Protein 4XA7 (pdb70)

Secondary structure (DSSP, 8-state):
--SHHHHHHHHHHHHHHHT---SS--HHHHHHHHEEEEEEETTT--EES--TTS--TTT--HHHHHT-GGGEEEPPTTT-TT--SEEESEEEEEEEESSSSEEEEEEEEEEE-SSSEEEEEEEEETTSSBEEEEEEEE--PPTTTGGGGG-HHHHHTTTT-BSB-TTS-B--EEETT---SS-SSEEE--TT-HHHHHHHHHHHHHHTSTTTTHHHHHHHHTTS--

Radius of gyration: 16.68 Å; Cα contacts (8 Å, |Δi|>4): 495; chains: 1; bounding box: 41×43×44 Å

Structure (mmCIF, N/CA/C/O backbone):
data_4XA7
#
_entry.id   4XA7
#
_cell.length_a   39.560
_cell.length_b   55.410
_cell.length_c   46.550
_cell.angle_alpha   90.00
_cell.angle_beta   91.67
_cell.angle_gamma   90.00
#
_symmetry.space_group_name_H-M   'P 1 21 1'
#
loop_
_entity.id
_entity.type
_entity.pdbx_description
1 polymer 'Na(+)-translocating NADH-quinone reductase subunit C'
2 non-polymer 'FLAVIN MONONUCLEOTIDE'
3 non-polymer 'CHLORIDE ION'
4 water water
#
loop_
_atom_site.group_PDB
_atom_site.id
_atom_site.type_symbol
_atom_site.label_atom_id
_atom_site.label_alt_id
_atom_site.label_comp_id
_atom_site.label_asym_id
_atom_site.label_entity_id
_atom_site.label_seq_id
_atom_site.pdbx_PDB_ins_code
_atom_site.Cartn_x
_atom_site.Cartn_y
_atom_site.Cartn_z
_atom_site.occupancy
_atom_site.B_iso_or_equiv
_atom_site.auth_seq_id
_atom_site.auth_comp_id
_atom_site.auth_asym_id
_atom_site.auth_atom_id
_atom_site.pdbx_PDB_model_num
ATOM 1 N N . GLN A 1 4 ? 49.721 31.365 15.059 1.00 111.60 36 GLN A N 1
ATOM 2 C CA . GLN A 1 4 ? 49.618 30.548 16.263 1.00 106.80 36 GLN A CA 1
ATOM 3 C C . GLN A 1 4 ? 48.165 30.136 16.525 1.00 104.57 36 GLN A C 1
ATOM 4 O O . GLN A 1 4 ? 47.257 30.967 16.487 1.00 105.13 36 GLN A O 1
ATOM 10 N N . GLN A 1 5 ? 47.951 28.849 16.790 1.00 101.02 37 GLN A N 1
ATOM 11 C CA . GLN A 1 5 ? 46.612 28.335 17.061 1.00 95.00 37 GLN A CA 1
ATOM 12 C C . GLN A 1 5 ? 46.545 27.431 18.299 1.00 91.69 37 GLN A C 1
ATOM 13 O O . GLN A 1 5 ? 46.827 26.242 18.161 1.00 92.69 37 GLN A O 1
ATOM 19 N N . LYS A 1 6 ? 46.184 27.915 19.500 1.00 87.73 38 LYS A N 1
ATOM 20 C CA . LYS A 1 6 ? 46.033 29.318 19.966 1.00 85.10 38 LYS A CA 1
ATOM 21 C C . LYS A 1 6 ? 44.868 30.164 19.424 1.00 74.55 38 LYS A C 1
ATOM 22 O O . LYS A 1 6 ? 44.140 30.763 20.209 1.00 75.78 38 LYS A O 1
ATOM 28 N N . ALA A 1 7 ? 44.726 30.264 18.110 1.00 118.76 39 ALA A N 1
ATOM 29 C CA . ALA A 1 7 ? 43.603 30.959 17.503 1.00 101.97 39 ALA A CA 1
ATOM 30 C C . ALA A 1 7 ? 42.370 30.063 17.499 1.00 89.51 39 ALA A C 1
ATOM 31 O O . ALA A 1 7 ? 41.294 30.481 17.916 1.00 85.41 39 ALA A O 1
ATOM 33 N N . ASN A 1 8 ? 42.537 28.828 17.032 1.00 85.41 40 ASN A N 1
ATOM 34 C CA . ASN A 1 8 ? 41.454 27.848 17.034 1.00 80.42 40 ASN A CA 1
ATOM 35 C C . ASN A 1 8 ? 40.924 27.575 18.439 1.00 75.58 40 ASN A C 1
ATOM 36 O O . ASN A 1 8 ? 39.769 27.188 18.608 1.00 75.08 40 ASN A O 1
ATOM 41 N N . ALA A 1 9 ? 41.778 27.771 19.439 1.00 73.20 41 ALA A N 1
ATOM 42 C CA . ALA A 1 9 ? 41.383 27.611 20.834 1.00 69.85 41 ALA A CA 1
ATOM 43 C C . ALA A 1 9 ? 40.497 28.769 21.282 1.00 65.07 41 ALA A C 1
ATOM 44 O O . ALA A 1 9 ? 39.468 28.568 21.928 1.00 62.45 41 ALA A O 1
ATOM 46 N N . VAL A 1 10 ? 40.913 29.984 20.941 1.00 63.67 42 VAL A N 1
ATOM 47 C CA . VAL A 1 10 ? 40.123 31.177 21.216 1.00 59.01 42 VAL A CA 1
ATOM 48 C C . VAL A 1 10 ? 38.776 31.091 20.502 1.00 56.60 42 VAL A C 1
ATOM 49 O O . VAL A 1 10 ? 37.736 31.431 21.067 1.00 55.14 42 VAL A O 1
ATOM 53 N N . LEU A 1 11 ? 38.803 30.601 19.267 1.00 57.75 43 LEU A N 1
ATOM 54 C CA . LEU A 1 11 ? 37.601 30.512 18.447 1.00 56.11 43 LEU A CA 1
ATOM 55 C C . LEU A 1 11 ? 36.579 29.496 18.957 1.00 53.89 43 LEU A C 1
ATOM 56 O O . LEU A 1 11 ? 35.379 29.754 18.907 1.00 54.71 43 LEU A O 1
ATOM 61 N N . ASP A 1 12 ? 37.038 28.345 19.440 1.00 54.35 44 ASP A N 1
ATOM 62 C CA . ASP A 1 12 ? 36.104 27.360 19.982 1.00 55.92 44 ASP A CA 1
ATOM 63 C C . ASP A 1 12 ? 35.503 27.868 21.287 1.00 50.83 44 ASP A C 1
ATOM 64 O O . ASP A 1 12 ? 34.336 27.609 21.582 1.00 50.03 44 ASP A O 1
ATOM 69 N N . LYS A 1 13 ? 36.306 28.590 22.064 1.00 49.22 45 LYS A N 1
ATOM 70 C CA . LYS A 1 13 ? 35.811 29.227 23.278 1.00 48.28 45 LYS A CA 1
ATOM 71 C C . LYS A 1 13 ? 34.694 30.205 22.937 1.00 44.85 45 LYS A C 1
ATOM 72 O O . LYS A 1 13 ? 33.645 30.211 23.582 1.00 43.91 45 LYS A O 1
ATOM 78 N N . GLN A 1 14 ? 34.919 31.023 21.913 1.00 45.31 46 GLN A N 1
ATOM 79 C CA . GLN A 1 14 ? 33.900 31.957 21.459 1.00 41.68 46 GLN A CA 1
ATOM 80 C C . GLN A 1 14 ? 32.668 31.199 20.978 1.00 41.68 46 GLN A C 1
ATOM 81 O O . GLN A 1 14 ? 31.539 31.600 21.257 1.00 41.44 46 GLN A O 1
ATOM 87 N N . SER A 1 15 ? 32.894 30.095 20.271 1.00 43.98 47 SER A N 1
ATOM 88 C CA . SER A 1 15 ? 31.810 29.246 19.785 1.00 48.34 47 SER A CA 1
ATOM 89 C C . SER A 1 15 ? 30.938 28.740 20.925 1.00 45.86 47 SER A C 1
ATOM 90 O O . SER A 1 15 ? 29.711 28.731 20.823 1.00 48.11 47 SER A O 1
ATOM 93 N N . LYS A 1 16 ? 31.582 28.307 22.004 1.00 42.85 48 LYS A N 1
ATOM 94 C CA . LYS A 1 16 ? 30.872 27.760 23.151 1.00 45.20 48 LYS A CA 1
ATOM 95 C C . LYS A 1 16 ? 30.078 28.854 23.855 1.00 44.42 48 LYS A C 1
ATOM 96 O O . LYS A 1 16 ? 28.962 28.622 24.318 1.00 46.15 48 LYS A O 1
ATOM 102 N N . ILE A 1 17 ? 30.652 30.050 23.915 1.00 45.36 49 ILE A N 1
ATOM 103 C CA . ILE A 1 17 ? 29.960 31.189 24.493 1.00 43.05 49 ILE A CA 1
ATOM 104 C C . ILE A 1 17 ? 28.721 31.525 23.667 1.00 42.94 49 ILE A C 1
ATOM 105 O O . ILE A 1 17 ? 27.624 31.659 24.213 1.00 43.55 49 ILE A O 1
ATOM 110 N N . ILE A 1 18 ? 28.888 31.628 22.351 1.00 45.28 50 ILE A N 1
ATOM 111 C CA . ILE A 1 18 ? 27.753 31.851 21.461 1.00 47.19 50 ILE A CA 1
ATOM 112 C C . ILE A 1 18 ? 26.724 30.732 21.602 1.00 46.82 50 ILE A C 1
ATOM 113 O O . ILE A 1 18 ? 25.524 30.980 21.632 1.00 48.92 50 ILE A O 1
ATOM 118 N N . GLU A 1 19 ? 27.208 29.502 21.711 1.00 46.34 51 GLU A N 1
ATOM 119 C CA . GLU A 1 19 ? 26.338 28.339 21.836 1.00 53.40 51 GLU A CA 1
ATOM 120 C C . GLU A 1 19 ? 25.433 28.417 23.066 1.00 50.78 51 GLU A C 1
ATOM 121 O O . GLU A 1 19 ? 24.219 28.225 22.973 1.00 53.06 51 GLU A O 1
ATOM 127 N N . VAL A 1 20 ? 26.026 28.706 24.218 1.00 49.51 52 VAL A N 1
ATOM 128 C CA . VAL A 1 20 ? 25.278 28.713 25.467 1.00 49.63 52 VAL A CA 1
ATOM 129 C C . VAL A 1 20 ? 24.432 29.984 25.598 1.00 50.28 52 VAL A C 1
ATOM 130 O O . VAL A 1 20 ? 23.484 30.032 26.384 1.00 51.64 52 VAL A O 1
ATOM 134 N N . ALA A 1 21 ? 24.766 31.000 24.807 1.00 50.48 53 ALA A N 1
ATOM 135 C CA . ALA A 1 21 ? 24.044 32.271 24.819 1.00 51.34 53 ALA A CA 1
ATOM 136 C C . ALA A 1 21 ? 22.654 32.160 24.189 1.00 58.15 53 ALA A C 1
ATOM 137 O O . ALA A 1 21 ? 21.800 33.023 24.401 1.00 60.60 53 ALA A O 1
ATOM 139 N N . GLY A 1 22 ? 22.435 31.107 23.407 1.00 58.41 54 GLY A N 1
ATOM 140 C CA . GLY A 1 22 ? 21.146 30.890 22.773 1.00 65.76 54 GLY A CA 1
ATOM 141 C C . GLY A 1 22 ? 20.880 31.860 21.638 1.00 70.34 54 GLY A C 1
ATOM 142 O O . GLY A 1 22 ? 19.746 32.292 21.422 1.00 76.10 54 GLY A O 1
ATOM 143 N N . ILE A 1 23 ? 21.935 32.205 20.910 1.00 67.09 55 ILE A N 1
ATOM 144 C CA . ILE A 1 23 ? 21.828 33.122 19.784 1.00 66.72 55 ILE A CA 1
ATOM 145 C C . ILE A 1 23 ? 21.608 32.351 18.490 1.00 70.81 55 ILE A C 1
ATOM 146 O O . ILE A 1 23 ? 22.313 31.380 18.219 1.00 69.64 55 ILE A O 1
ATOM 151 N N . ASP A 1 24 ? 20.627 32.771 17.695 1.00 75.30 56 ASP A N 1
ATOM 152 C CA . ASP A 1 24 ? 20.419 32.147 16.395 1.00 79.23 56 ASP A CA 1
ATOM 153 C C . ASP A 1 24 ? 21.470 32.661 15.414 1.00 80.73 56 ASP A C 1
ATOM 154 O O . ASP A 1 24 ? 21.527 33.850 15.099 1.00 78.04 56 ASP A O 1
ATOM 156 N N . ALA A 1 25 ? 22.326 31.751 14.961 1.00 86.37 57 ALA A N 1
ATOM 157 C CA . ALA A 1 25 ? 23.366 32.086 14.000 1.00 86.60 57 ALA A CA 1
ATOM 158 C C . ALA A 1 25 ? 22.801 32.067 12.588 1.00 94.18 57 ALA A C 1
ATOM 159 O O . ALA A 1 25 ? 22.710 31.010 11.963 1.00 97.03 57 ALA A O 1
ATOM 161 N N . GLU A 1 26 ? 22.427 33.238 12.083 1.00 98.72 58 GLU A N 1
ATOM 162 C CA . GLU A 1 26 ? 21.843 33.347 10.748 1.00 106.22 58 GLU A CA 1
ATOM 163 C C . GLU A 1 26 ? 22.883 33.107 9.653 1.00 110.63 58 GLU A C 1
ATOM 164 O O . GLU A 1 26 ? 22.960 33.863 8.684 1.00 112.75 58 GLU A O 1
ATOM 170 N N . GLY A 1 27 ? 23.677 32.052 9.814 1.00 114.30 59 GLY A N 1
ATOM 171 C CA . GLY A 1 27 ? 24.722 31.719 8.865 1.00 117.37 59 GLY A CA 1
ATOM 172 C C . GLY A 1 27 ? 26.031 32.438 9.137 1.00 114.04 59 GLY A C 1
ATOM 173 O O . GLY A 1 27 ? 27.046 32.155 8.500 1.00 117.42 59 GLY A O 1
ATOM 174 N N . LYS A 1 28 ? 26.013 33.366 10.089 1.00 103.78 60 LYS A N 1
ATOM 175 C CA . LYS A 1 28 ? 27.189 34.177 10.385 1.00 92.80 60 LYS A CA 1
ATOM 176 C C . LYS A 1 28 ? 28.294 33.352 11.033 1.00 80.63 60 LYS A C 1
ATOM 177 O O . LYS A 1 28 ? 28.037 32.295 11.605 1.00 75.87 60 LYS A O 1
ATOM 183 N N . LYS A 1 29 ? 29.525 33.841 10.934 1.00 73.13 61 LYS A N 1
ATOM 184 C CA . LYS A 1 29 ? 30.668 33.151 11.515 1.00 65.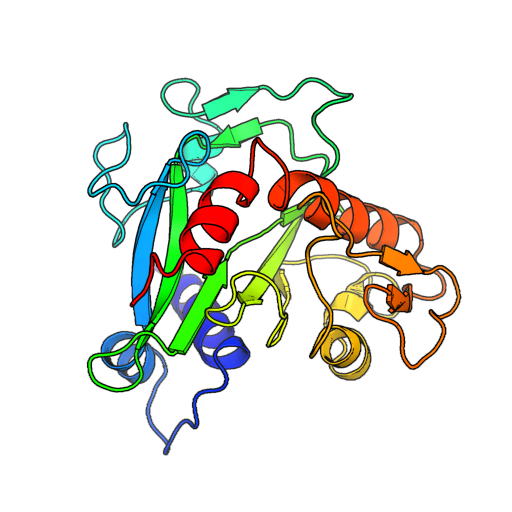02 61 LYS A CA 1
ATOM 185 C C . LYS A 1 29 ? 30.837 33.564 12.972 1.00 59.28 61 LYS A C 1
ATOM 186 O O . LYS A 1 29 ? 30.388 34.637 13.375 1.00 54.11 61 LYS A O 1
ATOM 188 N N . VAL A 1 30 ? 31.487 32.708 13.754 1.00 55.18 62 VAL A N 1
ATOM 189 C CA . VAL A 1 30 ? 31.658 32.939 15.190 1.00 51.06 62 VAL A CA 1
ATOM 190 C C . VAL A 1 30 ? 32.296 34.295 15.553 1.00 53.85 62 VAL A C 1
ATOM 191 O O . VAL A 1 30 ? 31.769 34.993 16.420 1.00 52.76 62 VAL A O 1
ATOM 195 N N . PRO A 1 31 ? 33.412 34.688 14.895 1.00 58.14 63 PRO A N 1
ATOM 196 C CA . PRO A 1 31 ? 34.009 35.969 15.304 1.00 58.38 63 PRO A CA 1
ATOM 197 C C . PRO A 1 31 ? 33.087 37.151 15.041 1.00 58.54 63 PRO A C 1
ATOM 198 O O . PRO A 1 31 ? 33.183 38.182 15.701 1.00 58.76 63 PRO A O 1
ATOM 202 N N . GLU A 1 32 ? 32.198 36.982 14.072 1.00 61.09 64 GLU A N 1
ATOM 203 C CA . GLU A 1 32 ? 31.236 38.007 13.705 1.00 58.95 64 GLU A CA 1
ATOM 204 C C . GLU A 1 32 ? 30.085 38.075 14.712 1.00 55.34 64 GLU A C 1
ATOM 205 O O . GLU A 1 32 ? 29.647 39.157 15.100 1.00 54.43 64 GLU A O 1
ATOM 211 N N . LEU A 1 33 ? 29.599 36.912 15.135 1.00 52.96 65 LEU A N 1
ATOM 212 C CA . LEU A 1 33 ? 28.527 36.848 16.121 1.00 50.62 65 LEU A CA 1
ATOM 213 C C . LEU A 1 33 ? 28.998 37.338 17.483 1.00 46.29 65 LEU A C 1
ATOM 214 O O . LEU A 1 33 ? 28.231 37.936 18.236 1.00 47.82 65 LEU A O 1
ATOM 219 N N . PHE A 1 34 ? 30.264 37.083 17.791 1.00 44.82 66 PHE A N 1
ATOM 220 C CA . PHE A 1 34 ? 30.808 37.433 19.095 1.00 44.17 66 PHE A CA 1
ATOM 221 C C . PHE A 1 34 ? 30.894 38.947 19.256 1.00 47.92 66 PHE A C 1
ATOM 222 O O . PHE A 1 34 ? 30.616 39.487 20.326 1.00 47.12 66 PHE A O 1
ATOM 230 N N . ALA A 1 35 ? 31.272 39.623 18.178 1.00 53.20 67 ALA A N 1
ATOM 231 C CA . ALA A 1 35 ? 31.365 41.075 18.176 1.00 55.94 67 ALA A CA 1
ATOM 232 C C . ALA A 1 35 ? 29.986 41.721 18.272 1.00 54.86 67 ALA A C 1
ATOM 233 O O . ALA A 1 35 ? 29.815 42.733 18.948 1.00 54.16 67 ALA A O 1
ATOM 235 N N . GLU A 1 36 ? 29.006 41.129 17.598 1.00 54.98 68 GLU A N 1
ATOM 236 C CA . GLU A 1 36 ? 27.659 41.690 17.557 1.00 56.86 68 GLU A CA 1
ATOM 237 C C . GLU A 1 36 ? 26.910 41.524 18.877 1.00 53.28 68 GLU A C 1
ATOM 238 O O . GLU A 1 36 ? 26.199 42.431 19.314 1.00 54.51 68 GLU A O 1
ATOM 244 N N . TYR A 1 37 ? 27.080 40.370 19.513 1.00 48.62 69 TYR A N 1
ATOM 245 C CA . TYR A 1 37 ? 26.210 39.986 20.622 1.00 49.63 69 TYR A CA 1
ATOM 246 C C . TYR A 1 37 ? 26.887 39.854 21.985 1.00 46.48 69 TYR A C 1
ATOM 247 O O . TYR A 1 37 ? 26.200 39.773 23.004 1.00 45.94 69 TYR A O 1
ATOM 256 N N . ILE A 1 38 ? 28.214 39.803 22.023 1.00 44.04 70 ILE A N 1
ATOM 257 C CA . ILE A 1 38 ? 28.885 39.571 23.303 1.00 42.89 70 ILE A CA 1
ATOM 258 C C . ILE A 1 38 ? 29.698 40.782 23.763 1.00 42.25 70 ILE A C 1
ATOM 259 O O . ILE A 1 38 ? 30.444 41.384 22.989 1.00 42.22 70 ILE A O 1
ATOM 264 N N . GLU A 1 39 ? 29.535 41.136 25.033 1.00 41.94 71 GLU A N 1
ATOM 265 C CA . GLU A 1 39 ? 30.330 42.183 25.654 1.00 42.57 71 GLU A CA 1
ATOM 266 C C . GLU A 1 39 ? 31.052 41.614 26.876 1.00 37.72 71 GLU A C 1
ATOM 267 O O . GLU A 1 39 ? 30.439 41.398 27.917 1.00 36.69 71 GLU A O 1
ATOM 273 N N . PRO A 1 40 ? 32.360 41.356 26.739 1.00 36.80 72 PRO A N 1
ATOM 274 C CA . PRO A 1 40 ? 33.190 40.835 27.826 1.00 34.42 72 PRO A CA 1
ATOM 275 C C . PRO A 1 40 ? 33.405 41.913 28.876 1.00 33.46 72 PRO A C 1
ATOM 276 O O . PRO A 1 40 ? 33.660 43.063 28.517 1.00 35.09 72 PRO A O 1
ATOM 280 N N . ARG A 1 41 ? 33.270 41.562 30.150 1.00 30.32 73 ARG A N 1
ATOM 281 C CA . ARG A 1 41 ? 33.521 42.514 31.227 1.00 31.12 73 ARG A CA 1
ATOM 282 C C . ARG A 1 41 ? 34.328 41.849 32.335 1.00 29.75 73 ARG A C 1
ATOM 283 O O . ARG A 1 41 ? 34.185 40.652 32.581 1.00 28.68 73 ARG A O 1
ATOM 291 N N . LEU A 1 42 ? 35.182 42.625 32.996 1.00 29.86 74 LEU A N 1
ATOM 292 C CA . LEU A 1 42 ? 35.910 42.125 34.155 1.00 29.14 74 LEU A CA 1
ATOM 293 C C . LEU A 1 42 ? 35.088 42.374 35.411 1.00 29.25 74 LEU A C 1
ATOM 294 O O . LEU A 1 42 ? 34.382 43.379 35.504 1.00 29.40 74 LEU A O 1
ATOM 299 N N . VAL A 1 43 ? 35.178 41.451 36.365 1.00 26.00 75 VAL A N 1
ATOM 300 C CA . VAL A 1 43 ? 34.418 41.540 37.605 1.00 27.77 75 VAL A CA 1
ATOM 301 C C . VAL A 1 43 ? 35.323 41.306 38.813 1.00 25.68 75 VAL A C 1
ATOM 302 O O . VAL A 1 43 ? 36.072 40.329 38.858 1.00 24.92 75 VAL A O 1
ATOM 306 N N . ASP A 1 44 ? 35.276 42.215 39.782 1.00 23.67 76 ASP A N 1
ATOM 307 C CA . ASP A 1 44 ? 35.958 41.983 41.056 1.00 24.31 76 ASP A CA 1
ATOM 308 C C . ASP A 1 44 ? 35.138 41.019 41.902 1.00 23.15 76 ASP A C 1
ATOM 309 O O . ASP A 1 44 ? 34.045 41.374 42.336 1.00 27.59 76 ASP A O 1
ATOM 314 N N . PHE A 1 45 ? 35.647 39.807 42.124 1.00 24.19 77 PHE A N 1
ATOM 315 C CA . PHE A 1 45 ? 34.872 38.786 42.821 1.00 24.49 77 PHE A CA 1
ATOM 316 C C . PHE A 1 45 ? 34.396 39.254 44.199 1.00 26.50 77 PHE A C 1
ATOM 317 O O . PHE A 1 45 ? 33.216 39.121 44.527 1.00 28.55 77 PHE A O 1
ATOM 325 N N . LYS A 1 46 ? 35.297 39.821 44.992 1.00 25.04 78 LYS A N 1
ATOM 326 C CA . LYS A 1 46 ? 34.961 40.146 46.381 1.00 26.72 78 LYS A CA 1
ATOM 327 C C . LYS A 1 46 ? 33.789 41.124 46.490 1.00 28.95 78 LYS A C 1
ATOM 328 O O . LYS A 1 46 ? 32.896 40.929 47.309 1.00 31.14 78 LYS A O 1
ATOM 334 N N . THR A 1 47 ? 33.784 42.163 45.654 1.00 27.48 79 THR A N 1
ATOM 335 C CA . THR A 1 47 ? 32.724 43.168 45.687 1.00 27.30 79 THR A CA 1
ATOM 336 C C . THR A 1 47 ? 31.581 42.862 44.720 1.00 28.62 79 THR A C 1
ATOM 337 O O . THR A 1 47 ? 30.444 43.291 44.939 1.00 29.70 79 THR A O 1
ATOM 341 N N . GLY A 1 48 ? 31.886 42.136 43.646 1.00 26.84 80 GLY A N 1
ATOM 342 C CA . GLY A 1 48 ? 30.896 41.847 42.623 1.00 27.84 80 GLY A CA 1
ATOM 343 C C . GLY A 1 48 ? 30.752 42.981 41.621 1.00 29.65 80 GLY A C 1
ATOM 344 O O . GLY A 1 48 ? 29.855 42.963 40.780 1.00 30.07 80 GLY A O 1
ATOM 345 N N . ASP A 1 49 ? 31.636 43.971 41.708 1.00 28.30 81 ASP A N 1
ATOM 346 C CA . ASP A 1 49 ? 31.569 45.126 40.811 1.00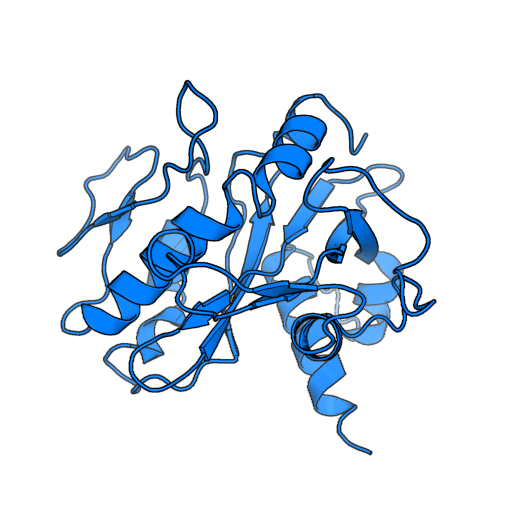 27.60 81 ASP A CA 1
ATOM 347 C C . ASP A 1 49 ? 32.319 44.923 39.495 1.00 26.66 81 ASP A C 1
ATOM 348 O O . ASP A 1 49 ? 33.336 44.225 39.442 1.00 27.13 81 ASP A O 1
ATOM 353 N N . PHE A 1 50 ? 31.807 45.545 38.436 1.00 29.07 82 PHE A N 1
ATOM 354 C CA . PHE A 1 50 ? 32.538 45.644 37.182 1.00 31.27 82 PHE A CA 1
ATOM 355 C C . PHE A 1 50 ? 33.786 46.508 37.366 1.00 32.81 82 PHE A C 1
ATOM 356 O O . PHE A 1 50 ? 33.723 47.583 37.969 1.00 34.43 82 PHE A O 1
ATOM 364 N N . VAL A 1 51 ? 34.915 46.034 36.850 1.00 31.65 83 VAL A N 1
ATOM 365 C CA . VAL A 1 51 ? 36.136 46.827 36.814 1.00 32.30 83 VAL A CA 1
ATOM 366 C C . VAL A 1 51 ? 36.660 46.928 35.384 1.00 33.82 83 VAL A C 1
ATOM 367 O O . VAL A 1 51 ? 36.406 46.048 34.556 1.00 32.85 83 VAL A O 1
ATOM 371 N N . GLU A 1 52 ? 37.387 48.006 35.102 1.00 36.63 84 GLU A N 1
ATOM 372 C CA . GLU A 1 52 ? 37.914 48.263 33.768 1.00 38.37 84 GLU A CA 1
ATOM 373 C C . GLU A 1 52 ? 39.211 47.514 33.512 1.00 39.82 84 GLU A C 1
ATOM 374 O O . GLU A 1 52 ? 39.491 47.115 32.382 1.00 42.26 84 GLU A O 1
ATOM 380 N N . LYS A 1 53 ? 40.003 47.333 34.563 1.00 37.74 85 LYS A N 1
ATOM 381 C CA . LYS A 1 53 ? 41.280 46.640 34.448 1.00 38.54 85 LYS A CA 1
ATOM 382 C C . LYS A 1 53 ? 41.541 45.705 35.618 1.00 38.02 85 LYS A C 1
ATOM 383 O O . LYS A 1 53 ? 41.086 45.947 36.737 1.00 37.93 85 LYS A O 1
ATOM 389 N N . ALA A 1 54 ? 42.278 44.632 35.347 1.00 36.12 86 ALA A N 1
ATOM 390 C CA . ALA A 1 54 ? 42.776 43.754 36.394 1.00 33.31 86 ALA A CA 1
ATOM 391 C C . ALA A 1 54 ? 44.061 44.326 36.990 1.00 36.03 86 ALA A C 1
ATOM 392 O O . ALA A 1 54 ? 44.608 45.306 36.470 1.00 38.58 86 ALA A O 1
ATOM 394 N N . GLU A 1 55 ? 44.543 43.715 38.070 1.00 35.33 87 GLU A N 1
ATOM 395 C CA . GLU A 1 55 ? 45.765 44.175 38.726 1.00 38.63 87 GLU A CA 1
ATOM 396 C C . GLU A 1 55 ? 46.963 44.150 37.774 1.00 42.30 87 GLU A C 1
ATOM 397 O O . GLU A 1 55 ? 47.829 45.029 37.837 1.00 43.73 87 GLU A O 1
ATOM 403 N N . ASP A 1 56 ? 47.010 43.158 36.886 1.00 40.18 88 ASP A N 1
ATOM 404 C CA . ASP A 1 56 ? 48.142 43.023 35.970 1.00 43.02 88 ASP A CA 1
ATOM 405 C C . ASP A 1 56 ? 48.067 44.022 34.817 1.00 46.38 88 ASP A C 1
ATOM 406 O O . ASP A 1 56 ? 48.940 44.045 33.949 1.00 48.18 88 ASP A O 1
ATOM 411 N N . GLY A 1 57 ? 47.016 44.837 34.810 1.00 46.00 89 GLY A N 1
ATOM 412 C CA . GLY A 1 57 ? 46.863 45.875 33.809 1.00 45.22 89 GLY A CA 1
ATOM 413 C C . GLY A 1 57 ? 46.010 45.461 32.626 1.00 46.09 89 GLY A C 1
ATOM 414 O O . GLY A 1 57 ? 45.748 46.271 31.738 1.00 47.46 89 GLY A O 1
ATOM 415 N N . SER A 1 58 ? 45.576 44.203 32.607 1.00 45.26 90 SER A N 1
ATOM 416 C CA . SER A 1 58 ? 44.783 43.688 31.493 1.00 45.08 90 SER A CA 1
ATOM 417 C C . SER A 1 58 ? 43.393 44.311 31.446 1.00 43.44 90 SER A C 1
ATOM 418 O O . SER A 1 58 ? 42.825 44.663 32.476 1.00 41.77 90 SER A O 1
ATOM 421 N N . THR A 1 59 ? 42.854 44.443 30.240 1.00 44.37 91 THR A N 1
ATOM 422 C CA . THR A 1 59 ? 41.449 44.777 30.061 1.00 41.06 91 THR A CA 1
ATOM 423 C C . THR A 1 59 ? 40.668 43.505 29.774 1.00 37.47 91 THR A C 1
ATOM 424 O O . THR A 1 59 ? 41.247 42.422 29.692 1.00 35.93 91 THR A O 1
ATOM 428 N N . ALA A 1 60 ? 39.358 43.643 29.607 1.00 36.49 92 ALA A N 1
ATOM 429 C CA . ALA A 1 60 ? 38.492 42.502 29.340 1.00 39.79 92 ALA A CA 1
ATOM 430 C C . ALA A 1 60 ? 38.910 41.757 28.071 1.00 40.95 92 ALA A C 1
ATOM 431 O O . ALA A 1 60 ? 38.717 40.546 27.962 1.00 38.63 92 ALA A O 1
ATOM 433 N N . ALA A 1 61 ? 39.505 42.485 27.132 1.00 43.50 93 ALA A N 1
ATOM 434 C CA . ALA A 1 61 ? 39.821 41.939 25.814 1.00 44.42 93 ALA A CA 1
ATOM 435 C C . ALA A 1 61 ? 41.074 41.064 25.791 1.00 45.96 93 ALA A C 1
ATOM 436 O O . ALA A 1 61 ? 41.237 40.248 24.882 1.00 48.18 93 ALA A O 1
ATOM 438 N N . ASN A 1 62 ? 41.961 41.234 26.769 1.00 42.91 94 ASN A N 1
ATOM 439 C CA . ASN A 1 62 ? 43.209 40.471 26.788 1.00 41.83 94 ASN A CA 1
ATOM 440 C C . ASN A 1 62 ? 43.532 39.825 28.137 1.00 39.48 94 ASN A C 1
ATOM 441 O O . ASN A 1 62 ? 44.638 39.328 28.337 1.00 41.50 94 ASN A O 1
ATOM 446 N N . TYR A 1 63 ? 42.573 39.836 29.057 1.00 37.16 95 TYR A N 1
ATOM 447 C CA . TYR A 1 63 ? 42.782 39.257 30.385 1.00 35.52 95 TYR A CA 1
ATOM 448 C C . TYR A 1 63 ? 42.879 37.741 30.316 1.00 38.53 95 TYR A C 1
ATOM 449 O O . TYR A 1 63 ? 42.065 37.085 29.665 1.00 40.15 95 TYR A O 1
ATOM 458 N N . ASP A 1 64 ? 43.890 37.195 30.984 1.00 36.86 96 ASP A N 1
ATOM 459 C CA . ASP A 1 64 ? 44.068 35.751 31.089 1.00 34.94 96 ASP A CA 1
ATOM 460 C C . ASP A 1 64 ? 43.814 35.347 32.532 1.00 31.04 96 ASP A C 1
ATOM 461 O O . ASP A 1 64 ? 44.707 35.459 33.373 1.00 32.18 96 ASP A O 1
ATOM 466 N N . GLN A 1 65 ? 42.603 34.878 32.815 1.00 29.09 97 GLN A N 1
ATOM 467 C CA . GLN A 1 65 ? 42.222 34.554 34.183 1.00 28.10 97 GLN A CA 1
ATOM 468 C C . GLN A 1 65 ? 42.996 33.348 34.722 1.00 27.98 97 GLN A C 1
ATOM 469 O O . GLN A 1 65 ? 43.322 33.303 35.907 1.00 29.45 97 GLN A O 1
ATOM 475 N N . ARG A 1 66 ? 43.310 32.382 33.860 1.00 27.99 98 ARG A N 1
ATOM 476 C CA . ARG A 1 66 ? 44.061 31.203 34.300 1.00 29.19 98 ARG A CA 1
ATOM 477 C C . ARG A 1 66 ? 45.469 31.580 34.740 1.00 29.88 98 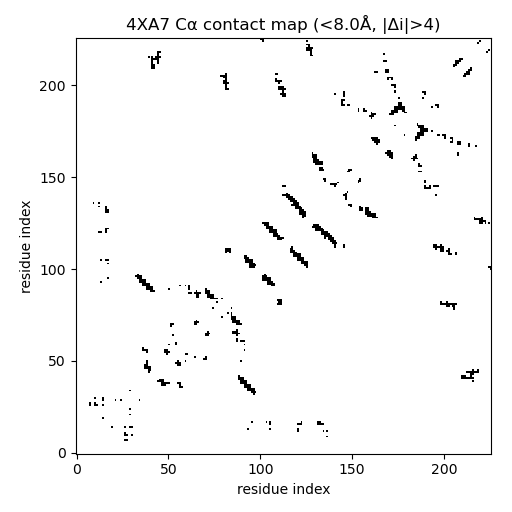ARG A C 1
ATOM 478 O O . ARG A 1 66 ? 45.957 31.098 35.764 1.00 32.06 98 ARG A O 1
ATOM 486 N N . LYS A 1 67 ? 46.118 32.437 33.959 1.00 30.23 99 LYS A N 1
ATOM 487 C CA . LYS A 1 67 ? 47.453 32.913 34.293 1.00 31.14 99 LYS A CA 1
ATOM 488 C C . LYS A 1 67 ? 47.405 33.760 35.563 1.00 31.08 99 LYS A C 1
ATOM 489 O O . LYS A 1 67 ? 48.271 33.644 36.429 1.00 34.00 99 LYS A O 1
ATOM 495 N N . ALA A 1 68 ? 46.371 34.591 35.672 1.00 28.08 100 ALA A N 1
ATOM 496 C CA . ALA A 1 68 ? 46.187 35.458 36.834 1.00 29.37 100 ALA A CA 1
ATOM 497 C C . ALA A 1 68 ? 46.026 34.659 38.120 1.00 30.31 100 ALA A C 1
ATOM 498 O O . ALA A 1 68 ? 46.457 35.092 39.186 1.00 29.47 100 ALA A O 1
ATOM 500 N N . ALA A 1 69 ? 45.399 33.493 38.015 1.00 30.61 101 ALA A N 1
ATOM 501 C CA . ALA A 1 69 ? 45.108 32.685 39.193 1.00 28.50 101 ALA A CA 1
ATOM 502 C C . ALA A 1 69 ? 46.383 32.131 39.823 1.00 28.55 101 ALA A C 1
ATOM 503 O O . ALA A 1 69 ? 46.404 31.789 41.011 1.00 28.84 101 ALA A O 1
ATOM 505 N N . LYS A 1 70 ? 47.447 32.050 39.031 1.00 28.88 102 LYS A N 1
ATOM 506 C CA . LYS A 1 70 ? 48.715 31.518 39.513 1.00 36.04 102 LYS A CA 1
ATOM 507 C C . LYS A 1 70 ? 49.733 32.623 39.781 1.00 40.79 102 LYS A C 1
ATOM 508 O O . LYS A 1 70 ? 50.885 32.348 40.109 1.00 45.68 102 LYS A O 1
ATOM 514 N N . ASP A 1 71 ? 49.298 33.870 39.641 1.00 38.16 103 ASP A N 1
ATOM 515 C CA . ASP A 1 71 ? 50.125 35.022 39.995 1.00 38.82 103 ASP A CA 1
ATOM 516 C C . ASP A 1 71 ? 49.687 35.542 41.358 1.00 36.09 103 ASP A C 1
ATOM 517 O O . ASP A 1 71 ? 48.574 36.044 41.500 1.00 35.56 103 ASP A O 1
ATOM 522 N N . PRO A 1 72 ? 50.563 35.417 42.369 1.00 39.78 104 PRO A N 1
ATOM 523 C CA . PRO A 1 72 ? 50.232 35.786 43.751 1.00 40.29 104 PRO A CA 1
ATOM 524 C C . PRO A 1 72 ? 49.856 37.256 43.892 1.00 38.05 104 PRO A C 1
ATOM 525 O O . PRO A 1 72 ? 49.192 37.636 44.855 1.00 39.27 104 PRO A O 1
ATOM 529 N N . ALA A 1 73 ? 50.279 38.069 42.929 1.00 38.00 105 ALA A N 1
ATOM 530 C CA . ALA A 1 73 ? 50.017 39.501 42.960 1.00 39.08 105 ALA A CA 1
ATOM 531 C C . ALA A 1 73 ? 48.546 39.817 42.708 1.00 35.41 105 ALA A C 1
ATOM 532 O O . ALA A 1 73 ? 48.079 40.906 43.036 1.00 36.29 105 ALA A O 1
ATOM 534 N N . GLU A 1 74 ? 47.819 38.870 42.123 1.00 34.66 106 GLU A N 1
ATOM 535 C CA . GLU A 1 74 ? 46.415 39.096 41.796 1.00 30.29 106 GLU A CA 1
ATOM 536 C C . GLU A 1 74 ? 45.570 37.833 41.961 1.00 28.02 106 GLU A C 1
ATOM 537 O O . GLU A 1 74 ? 44.601 37.620 41.228 1.00 27.19 106 GLU A O 1
ATOM 543 N N . SER A 1 75 ? 45.936 37.004 42.937 1.00 25.24 107 SER A N 1
ATOM 544 C CA . SER A 1 75 ? 45.151 35.828 43.273 1.00 24.90 107 SER A CA 1
ATOM 545 C C . SER A 1 75 ? 45.292 35.479 44.748 1.00 26.09 107 SER A C 1
ATOM 546 O O . SER A 1 75 ? 46.134 36.037 45.457 1.00 28.95 107 SER A O 1
ATOM 549 N N . ILE A 1 76 ? 44.458 34.556 45.207 1.00 23.46 108 ILE A N 1
ATOM 550 C CA . ILE A 1 76 ? 44.565 34.059 46.573 1.00 23.96 108 ILE A CA 1
ATOM 551 C C . ILE A 1 76 ? 44.746 32.544 46.593 1.00 25.23 108 ILE A C 1
ATOM 552 O O . ILE A 1 76 ? 44.356 31.839 45.648 1.00 25.74 108 ILE A O 1
ATOM 557 N N . LYS A 1 77 ? 45.352 32.060 47.672 1.00 23.40 109 LYS A N 1
ATOM 558 C CA . LYS A 1 77 ? 45.470 30.633 47.933 1.00 26.24 109 LYS A CA 1
ATOM 559 C C . LYS A 1 77 ? 44.289 30.197 48.791 1.00 25.31 109 LYS A C 1
ATOM 560 O O . LYS A 1 77 ? 44.043 30.770 49.854 1.00 30.31 109 LYS A O 1
ATOM 566 N N . LEU A 1 78 ? 43.549 29.198 48.322 1.00 24.85 110 LEU A N 1
ATOM 567 C CA . LEU A 1 78 ? 42.385 28.700 49.046 1.00 25.65 110 LEU A CA 1
ATOM 568 C C . LEU A 1 78 ? 42.788 27.631 50.061 1.00 25.59 110 LEU A C 1
ATOM 569 O O . LEU A 1 78 ? 43.605 26.762 49.759 1.00 28.93 110 LEU A O 1
ATOM 574 N N . THR A 1 79 ? 42.229 27.700 51.265 1.00 27.25 111 THR A N 1
ATOM 575 C CA . THR A 1 79 ? 42.416 26.624 52.232 1.00 29.85 111 THR A CA 1
ATOM 576 C C . THR A 1 79 ? 41.704 25.392 51.697 1.00 29.23 111 THR A C 1
ATOM 577 O O . THR A 1 79 ? 40.844 25.503 50.828 1.00 27.11 111 THR A O 1
ATOM 581 N N . ALA A 1 80 ? 42.050 24.219 52.212 1.00 31.82 112 ALA A N 1
ATOM 582 C CA . ALA A 1 80 ? 41.434 22.993 51.713 1.00 28.89 112 ALA A CA 1
ATOM 583 C C . ALA A 1 80 ? 39.917 23.013 51.908 1.00 30.40 112 ALA A C 1
ATOM 584 O O . ALA A 1 80 ? 39.170 22.558 51.048 1.00 32.69 112 ALA A O 1
ATOM 586 N N A ASP A 1 81 ? 39.462 23.548 53.038 0.46 31.33 113 ASP A N 1
ATOM 587 N N B ASP A 1 81 ? 39.478 23.550 53.040 0.54 31.27 113 ASP A N 1
ATOM 588 C CA A ASP A 1 81 ? 38.030 23.581 53.337 0.46 32.04 113 ASP A CA 1
ATOM 589 C CA B ASP A 1 81 ? 38.059 23.610 53.360 0.54 31.97 113 ASP A CA 1
ATOM 590 C C A ASP A 1 81 ? 37.274 24.641 52.533 0.46 32.32 113 ASP A C 1
ATOM 591 C C B ASP A 1 81 ? 37.320 24.586 52.448 0.54 32.42 113 ASP A C 1
ATOM 592 O O A ASP A 1 81 ? 36.077 24.494 52.285 0.46 33.81 113 ASP A O 1
ATOM 593 O O B ASP A 1 81 ? 36.189 24.324 52.035 0.54 33.49 113 ASP A O 1
ATOM 602 N N . GLU A 1 82 ? 37.968 25.705 52.131 1.00 29.25 114 GLU A N 1
ATOM 603 C CA . GLU A 1 82 ? 37.383 26.727 51.259 1.00 29.85 114 GLU A CA 1
ATOM 604 C C . GLU A 1 82 ? 37.287 26.239 49.826 1.00 31.24 114 GLU A C 1
ATOM 605 O O . GLU A 1 82 ? 36.407 26.645 49.067 1.00 30.30 114 GLU A O 1
ATOM 611 N N . ASP A 1 83 ? 38.228 25.373 49.472 1.00 29.85 115 ASP A N 1
ATOM 612 C CA . ASP A 1 83 ? 38.476 24.984 48.095 1.00 26.66 115 ASP A CA 1
ATOM 613 C C . ASP A 1 83 ? 37.543 23.865 47.657 1.00 26.47 115 ASP A C 1
ATOM 614 O O . ASP A 1 83 ? 37.983 22.754 47.356 1.00 27.26 115 ASP A O 1
ATOM 619 N N . LYS A 1 84 ? 36.249 24.163 47.623 1.00 26.55 116 LYS A N 1
ATOM 620 C CA . LYS A 1 84 ? 35.248 23.142 47.337 1.00 27.43 116 LYS A CA 1
ATOM 621 C C . LYS A 1 84 ? 35.334 22.612 45.911 1.00 28.49 116 LYS A C 1
ATOM 622 O O . LYS A 1 84 ? 34.992 21.461 45.644 1.00 29.60 116 LYS A O 1
ATOM 628 N N . ALA A 1 85 ? 35.800 23.454 44.999 1.00 26.01 117 ALA A N 1
ATOM 629 C CA . ALA A 1 85 ? 35.925 23.065 43.601 1.00 25.51 117 ALA A CA 1
ATOM 630 C C . ALA A 1 85 ? 37.280 22.432 43.320 1.00 25.99 117 ALA A C 1
ATOM 631 O O . ALA A 1 85 ? 37.528 21.966 42.207 1.00 26.88 117 ALA A O 1
ATOM 633 N N . LYS A 1 86 ? 38.148 22.418 44.333 1.00 26.15 118 LYS A N 1
ATOM 634 C CA . LYS A 1 86 ? 39.477 21.806 44.231 1.00 27.32 118 LYS A CA 1
ATOM 635 C C . LYS A 1 86 ? 40.307 22.437 43.107 1.00 28.75 118 LYS A C 1
ATOM 636 O O . LYS A 1 86 ? 40.777 21.738 42.200 1.00 27.66 118 LYS A O 1
ATOM 642 N N . ILE A 1 87 ? 40.493 23.756 43.185 1.00 26.45 119 ILE A N 1
ATOM 643 C CA . ILE A 1 87 ? 41.222 24.507 42.166 1.00 27.43 119 ILE A CA 1
ATOM 644 C C . ILE A 1 87 ? 42.499 25.160 42.718 1.00 27.63 119 ILE A C 1
ATOM 645 O O . ILE A 1 87 ? 43.253 25.787 41.970 1.00 28.43 119 ILE A O 1
ATOM 650 N N . LEU A 1 88 ? 42.715 25.012 44.025 1.00 25.33 120 LEU A N 1
ATOM 651 C CA . LEU A 1 88 ? 43.921 25.470 44.741 1.00 27.27 120 LEU A CA 1
ATOM 652 C C . LEU A 1 88 ? 44.034 26.990 44.893 1.00 26.19 120 LEU A C 1
ATOM 653 O O . LEU A 1 88 ? 44.329 27.490 45.982 1.00 26.21 120 LEU A O 1
ATOM 658 N N . ARG A 1 89 ? 43.822 27.719 43.804 1.00 25.31 121 ARG A N 1
ATOM 659 C CA . ARG A 1 89 ? 43.966 29.176 43.809 1.00 24.43 121 ARG A CA 1
ATOM 660 C C . ARG A 1 89 ? 42.816 29.836 43.062 1.00 23.58 121 ARG A C 1
ATOM 661 O O . ARG A 1 89 ? 42.157 29.192 42.245 1.00 24.59 121 ARG A O 1
ATOM 669 N N . ARG A 1 90 ? 42.590 31.124 43.323 1.00 21.79 122 ARG A N 1
ATOM 670 C CA . ARG A 1 90 ? 41.545 31.858 42.631 1.00 24.13 122 ARG A CA 1
ATOM 671 C C . ARG A 1 90 ? 42.026 33.260 42.269 1.00 23.14 122 ARG A C 1
ATOM 672 O O . ARG A 1 90 ? 42.434 34.018 43.151 1.00 24.03 122 ARG A O 1
ATOM 680 N N . ALA A 1 91 ? 41.987 33.595 40.978 1.00 23.44 123 ALA A N 1
ATOM 681 C CA . ALA A 1 91 ? 42.256 34.967 40.553 1.00 22.69 123 ALA A CA 1
ATOM 682 C C . ALA A 1 91 ? 41.292 35.927 41.249 1.00 22.18 123 ALA A C 1
ATOM 683 O O . ALA A 1 91 ? 40.143 35.569 41.511 1.00 22.73 123 ALA A O 1
ATOM 685 N N . ASN A 1 92 ? 41.753 37.138 41.564 1.00 23.54 124 ASN A N 1
ATOM 686 C CA . ASN A 1 92 ? 40.900 38.112 42.242 1.00 25.41 124 ASN A CA 1
ATOM 687 C C . ASN A 1 92 ? 39.859 38.724 41.310 1.00 27.23 124 ASN A C 1
ATOM 688 O O . ASN A 1 92 ? 38.788 39.155 41.740 1.00 26.66 124 ASN A O 1
ATOM 693 N N . THR A 1 93 ? 40.197 38.763 40.027 1.00 26.73 125 THR A N 1
ATOM 694 C CA . THR A 1 93 ? 39.343 39.346 39.006 1.00 25.69 125 THR A CA 1
ATOM 695 C C . THR A 1 93 ? 38.898 38.250 38.046 1.00 24.80 125 THR A C 1
ATOM 696 O O . THR A 1 93 ? 39.707 37.418 37.631 1.00 25.23 125 THR A O 1
ATOM 700 N N . GLY A 1 94 ? 37.610 38.219 37.723 1.00 24.52 126 GLY A N 1
ATOM 701 C CA . GLY A 1 94 ? 37.112 37.259 36.754 1.00 24.80 126 GLY A CA 1
ATOM 702 C C . GLY A 1 94 ? 36.617 37.945 35.498 1.00 25.76 126 GLY A C 1
ATOM 703 O O . GLY A 1 94 ? 36.501 39.164 35.449 1.00 29.31 126 GLY A O 1
ATOM 704 N N . ILE A 1 95 ? 36.336 37.157 34.469 1.00 26.25 127 ILE A N 1
ATOM 705 C CA . ILE A 1 95 ? 35.749 37.709 33.256 1.00 29.07 127 ILE A CA 1
ATOM 706 C C . ILE A 1 95 ? 34.350 37.129 33.097 1.00 28.38 127 ILE A C 1
ATOM 707 O O . ILE A 1 95 ? 34.122 35.972 33.432 1.00 28.27 127 ILE A O 1
ATOM 712 N N . VAL A 1 96 ? 33.401 37.952 32.661 1.00 28.44 128 VAL A N 1
ATOM 713 C CA . VAL A 1 96 ? 32.068 37.469 32.321 1.00 26.42 128 VAL A CA 1
ATOM 714 C C . VAL A 1 96 ? 31.679 37.989 30.945 1.00 27.25 128 VAL A C 1
ATOM 715 O O . VAL A 1 96 ? 32.243 38.969 30.449 1.00 29.06 128 VAL A O 1
ATOM 719 N N . TYR A 1 97 ? 30.696 37.342 30.337 1.00 28.18 129 TYR A N 1
ATOM 720 C CA . TYR A 1 97 ? 30.300 37.685 28.983 1.00 27.24 129 TYR A CA 1
ATOM 721 C C . TYR A 1 97 ? 28.838 38.086 28.962 1.00 29.85 129 TYR A C 1
ATOM 722 O O . TYR A 1 97 ? 27.953 37.253 29.140 1.00 33.34 129 TYR A O 1
ATOM 731 N N . LEU A 1 98 ? 28.584 39.375 28.769 1.00 31.05 130 LEU A N 1
ATOM 732 C CA . LEU A 1 98 ? 27.216 39.854 28.686 1.00 32.54 130 LEU A CA 1
ATOM 733 C C . LEU A 1 98 ? 26.691 39.614 27.281 1.00 36.78 130 LEU A C 1
ATOM 734 O O . LEU A 1 98 ? 27.406 39.827 26.303 1.00 38.87 130 LEU A O 1
ATOM 739 N N . VAL A 1 99 ? 25.450 39.153 27.188 1.00 38.16 131 VAL A N 1
ATOM 740 C CA . VAL A 1 99 ? 24.804 38.962 25.897 1.00 40.96 131 VAL A CA 1
ATOM 741 C C . VAL A 1 99 ? 23.915 40.157 25.609 1.00 44.99 131 VAL A C 1
ATOM 742 O O . VAL A 1 99 ? 23.010 40.469 26.385 1.00 44.91 131 VAL A O 1
ATOM 746 N N . LYS A 1 100 ? 24.188 40.832 24.498 1.00 46.81 132 LYS A N 1
ATOM 747 C CA . LYS A 1 100 ? 23.439 42.019 24.123 1.00 52.95 132 LYS A CA 1
ATOM 748 C C . LYS A 1 100 ? 22.228 41.656 23.270 1.00 55.36 132 LYS A C 1
ATOM 749 O O . LYS A 1 100 ? 22.342 40.926 22.285 1.00 58.90 132 LYS A O 1
ATOM 752 N N . SER A 1 101 ? 21.064 42.149 23.674 1.00 54.39 133 SER A N 1
ATOM 753 C CA . SER A 1 101 ? 19.875 42.052 22.847 1.00 60.04 133 SER A CA 1
ATOM 754 C C . SER A 1 101 ? 19.940 43.201 21.853 1.00 66.49 133 SER A C 1
ATOM 755 O O . SER A 1 101 ? 20.497 43.066 20.764 1.00 70.71 133 SER A O 1
ATOM 758 N N . GLY A 1 102 ? 19.391 44.342 22.245 1.00 66.35 134 GLY A N 1
ATOM 759 C CA . GLY A 1 102 ? 19.553 45.553 21.468 1.00 67.77 134 GLY A CA 1
ATOM 760 C C . GLY A 1 102 ? 20.472 46.482 22.227 1.00 67.30 134 GLY A C 1
ATOM 761 O O . GLY A 1 102 ? 21.695 46.402 22.117 1.00 65.53 134 GLY A O 1
ATOM 762 N N . ASP A 1 103 ? 19.864 47.359 23.015 1.00 69.03 135 ASP A N 1
ATOM 763 C CA . ASP A 1 103 ? 20.597 48.243 23.906 1.00 66.48 135 ASP A CA 1
ATOM 764 C C . ASP A 1 103 ? 20.586 47.646 25.312 1.00 66.00 135 ASP A C 1
ATOM 765 O O . ASP A 1 103 ? 21.174 48.190 26.247 1.00 64.03 135 ASP A O 1
ATOM 767 N N . ASP A 1 104 ? 19.919 46.505 25.445 1.00 67.08 136 ASP A N 1
ATOM 768 C CA . ASP A 1 104 ? 19.783 45.842 26.732 1.00 65.64 136 ASP A CA 1
ATOM 769 C C . ASP A 1 104 ? 20.673 44.611 26.828 1.00 59.74 136 ASP A C 1
ATOM 770 O O . ASP A 1 104 ? 21.141 44.086 25.819 1.00 59.34 136 ASP A O 1
ATOM 775 N N . ILE A 1 105 ? 20.899 44.159 28.056 1.00 56.54 137 ILE A N 1
ATOM 776 C CA . ILE A 1 105 ? 21.577 42.892 28.301 1.00 51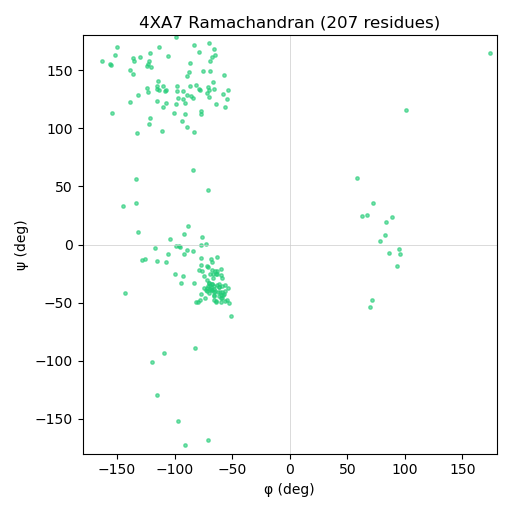.60 137 ILE A CA 1
ATOM 777 C C . ILE A 1 105 ? 20.536 41.803 28.549 1.00 50.79 137 ILE A C 1
ATOM 778 O O . ILE A 1 105 ? 19.662 41.954 29.402 1.00 51.47 137 ILE A O 1
ATOM 783 N N . SER A 1 106 ? 20.628 40.712 27.794 1.00 51.14 138 SER A N 1
ATOM 784 C CA . SER A 1 106 ? 19.630 39.648 27.859 1.00 53.30 138 SER A CA 1
ATOM 785 C C . SER A 1 106 ? 20.036 38.534 28.821 1.00 51.65 138 SER A C 1
ATOM 786 O O . SER A 1 106 ? 19.184 37.924 29.465 1.00 52.93 138 SER A O 1
ATOM 789 N N . LYS A 1 107 ? 21.338 38.276 28.910 1.00 48.09 139 LYS A N 1
ATOM 790 C CA . LYS A 1 107 ? 21.882 37.228 29.770 1.00 43.37 139 LYS A CA 1
ATOM 791 C C . LYS A 1 107 ? 23.293 37.578 30.208 1.00 38.29 139 LYS A C 1
ATOM 792 O O . LYS A 1 107 ? 23.939 38.439 29.612 1.00 39.26 139 LYS A O 1
ATOM 798 N N . VAL A 1 108 ? 23.779 36.905 31.243 1.00 33.32 140 VAL A N 1
ATOM 799 C CA . VAL A 1 108 ? 25.198 36.959 31.543 1.00 30.87 140 VAL A CA 1
ATOM 800 C C . VAL A 1 108 ? 25.753 35.540 31.583 1.00 34.46 140 VAL A C 1
ATOM 801 O O . VAL A 1 108 ? 25.140 34.632 32.146 1.00 34.31 140 VAL A O 1
ATOM 805 N N . ILE A 1 109 ? 26.904 35.349 30.950 1.00 34.72 141 ILE A N 1
ATOM 806 C CA . ILE A 1 109 ? 27.551 34.047 30.924 1.00 31.15 141 ILE A CA 1
ATOM 807 C C . ILE A 1 109 ? 28.779 34.073 31.814 1.00 30.30 141 ILE A C 1
ATOM 808 O O . ILE A 1 109 ? 29.681 34.882 31.613 1.00 32.86 141 ILE A O 1
ATOM 813 N N . ILE A 1 110 ? 28.810 33.189 32.804 1.00 27.66 142 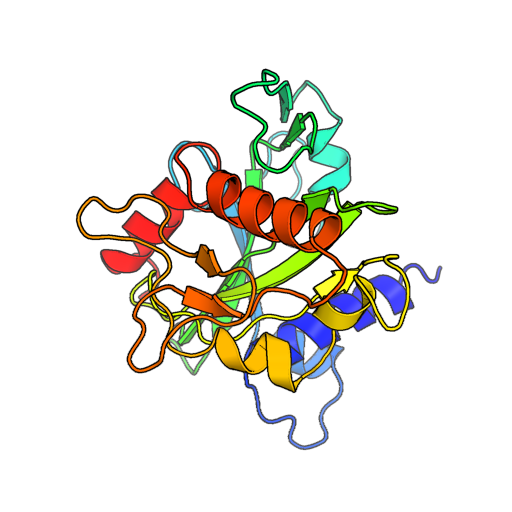ILE A N 1
ATOM 814 C CA . ILE A 1 110 ? 29.934 33.139 33.720 1.00 26.41 142 ILE A CA 1
ATOM 815 C C . ILE A 1 110 ? 30.767 31.876 33.506 1.00 27.23 142 ILE A C 1
ATOM 816 O O . ILE A 1 110 ? 30.220 30.789 33.310 1.00 28.46 142 ILE A O 1
ATOM 821 N N . PRO A 1 111 ? 32.100 32.031 33.505 1.00 27.06 143 PRO A N 1
ATOM 822 C CA . PRO A 1 111 ? 33.045 30.915 33.450 1.00 25.60 143 PRO A CA 1
ATOM 823 C C . PRO A 1 111 ? 33.229 30.323 34.826 1.00 26.31 143 PRO A C 1
ATOM 824 O O . PRO A 1 111 ? 33.459 31.037 35.801 1.00 23.80 143 PRO A O 1
ATOM 828 N N A VAL A 1 112 ? 33.036 29.010 34.927 0.90 24.39 144 VAL A N 1
ATOM 829 N N B VAL A 1 112 ? 33.185 29.000 34.874 0.10 24.73 144 VAL A N 1
ATOM 830 C CA A VAL A 1 112 ? 33.273 28.292 36.174 0.90 24.46 144 VAL A CA 1
ATOM 831 C CA B VAL A 1 112 ? 33.201 28.273 36.123 0.10 23.65 144 VAL A CA 1
ATOM 832 C C A VAL A 1 112 ? 34.155 27.085 35.899 0.90 23.77 144 VAL A C 1
ATOM 833 C C B VAL A 1 112 ? 34.033 26.993 35.934 0.10 24.38 144 VAL A C 1
ATOM 834 O O A VAL A 1 112 ? 34.220 26.592 34.776 0.90 25.78 144 VAL A O 1
ATOM 835 O O B VAL A 1 112 ? 33.967 26.371 34.871 0.10 24.86 144 VAL A O 1
ATOM 842 N N . HIS A 1 113 ? 34.837 26.610 36.929 1.00 25.28 145 HIS A N 1
ATOM 843 C CA . HIS A 1 113 ? 35.622 25.380 36.801 1.00 24.11 145 HIS A CA 1
ATOM 844 C C . HIS A 1 113 ? 35.889 24.676 38.120 1.00 23.53 145 HIS A C 1
ATOM 845 O O . HIS A 1 113 ? 35.822 25.269 39.191 1.00 23.30 145 HIS A O 1
ATOM 852 N N . GLY A 1 114 ? 36.184 23.386 38.015 1.00 25.66 146 GLY A N 1
ATOM 853 C CA . GLY A 1 114 ? 36.474 22.573 39.181 1.00 25.31 146 GLY A CA 1
ATOM 854 C C . GLY A 1 114 ? 37.160 21.296 38.752 1.00 25.52 146 GLY A C 1
ATOM 855 O O . GLY A 1 114 ? 37.033 20.876 37.601 1.00 25.04 146 GLY A O 1
ATOM 856 N N . ASN A 1 115 ? 37.891 20.672 39.670 1.00 26.78 147 ASN A N 1
ATOM 857 C CA . ASN A 1 115 ? 38.647 19.484 39.316 1.00 29.13 147 ASN A CA 1
ATOM 858 C C . ASN A 1 115 ? 37.759 18.246 39.251 1.00 29.32 147 ASN A C 1
ATOM 859 O O . ASN A 1 115 ? 36.925 18.012 40.128 1.00 27.80 147 ASN A O 1
ATOM 864 N N . GLY A 1 116 ? 37.934 17.468 38.192 1.00 27.50 148 GLY A N 1
ATOM 865 C CA . GLY A 1 116 ? 37.234 16.207 38.052 1.00 28.82 148 GLY A CA 1
ATOM 866 C C . GLY A 1 116 ? 38.124 15.076 38.516 1.00 29.46 148 GLY A C 1
ATOM 867 O O . GLY A 1 116 ? 38.987 15.270 39.378 1.00 31.10 148 GLY A O 1
ATOM 868 N N . LEU A 1 117 ? 37.922 13.894 37.950 1.00 27.89 149 LEU A N 1
ATOM 869 C CA . LEU A 1 117 ? 38.759 12.763 38.294 1.00 29.09 149 LEU A CA 1
ATOM 870 C C . LEU A 1 117 ? 40.106 12.839 37.587 1.00 36.70 149 LEU A C 1
ATOM 871 O O . LEU A 1 117 ? 41.151 12.662 38.212 1.00 35.45 149 LEU A O 1
ATOM 876 N N . TRP A 1 118 ? 40.076 13.097 36.280 1.00 35.87 150 TRP A N 1
ATOM 877 C CA . TRP A 1 118 ? 41.287 13.059 35.469 1.00 33.82 150 TRP A CA 1
ATOM 878 C C . TRP A 1 118 ? 41.751 14.439 35.045 1.00 35.68 150 TRP A C 1
ATOM 879 O O . TRP A 1 118 ? 42.884 14.612 34.601 1.00 39.82 150 TRP A O 1
ATOM 890 N N . SER A 1 119 ? 40.871 15.421 35.177 1.00 35.07 151 SER A N 1
ATOM 891 C CA . SER A 1 119 ? 41.101 16.705 34.537 1.00 37.32 151 SER A CA 1
ATOM 892 C C . SER A 1 119 ? 40.391 17.851 35.223 1.00 32.70 151 SER A C 1
ATOM 893 O O . SER A 1 119 ? 39.369 17.657 35.877 1.00 31.50 151 SER A O 1
ATOM 896 N N . MET A 1 120 ? 40.935 19.054 35.051 1.00 32.25 152 MET A N 1
ATOM 897 C CA . MET A 1 120 ? 40.232 20.272 35.412 1.00 31.55 152 MET A CA 1
ATOM 898 C C . MET A 1 120 ? 39.104 20.493 34.410 1.00 30.49 152 MET A C 1
ATOM 899 O O . MET A 1 120 ? 39.316 20.416 33.197 1.00 36.54 152 MET A O 1
ATOM 904 N N . MET A 1 121 ? 37.902 20.745 34.916 1.00 26.52 153 MET A N 1
ATOM 905 C CA . MET A 1 121 ? 36.720 20.847 34.063 1.00 27.28 153 MET A CA 1
ATOM 906 C C . MET A 1 121 ? 36.213 22.278 34.004 1.00 28.85 153 MET A C 1
ATOM 907 O O . MET A 1 121 ? 35.832 22.848 35.029 1.00 25.08 153 MET A O 1
ATOM 912 N N . TYR A 1 122 ? 36.219 22.851 32.803 1.00 27.38 154 TYR A N 1
ATOM 913 C CA . TYR A 1 122 ? 35.824 24.245 32.595 1.00 28.67 154 TYR A CA 1
ATOM 914 C C . TYR A 1 122 ? 34.480 24.339 31.875 1.00 27.17 154 TYR A C 1
ATOM 915 O O . TYR A 1 122 ? 34.273 23.684 30.840 1.00 27.89 154 TYR A O 1
ATOM 924 N N . ALA A 1 123 ? 33.585 25.168 32.405 1.00 26.61 155 ALA A N 1
ATOM 925 C CA . ALA A 1 123 ? 32.265 25.327 31.813 1.00 28.29 155 ALA A CA 1
ATOM 926 C C . ALA A 1 123 ? 31.842 26.793 31.718 1.00 26.76 155 ALA A C 1
ATOM 927 O O . ALA A 1 123 ? 32.355 27.648 32.442 1.00 27.99 155 ALA A O 1
ATOM 929 N N . PHE A 1 124 ? 30.907 27.065 30.812 1.00 28.47 156 PHE A N 1
ATOM 930 C CA . PHE A 1 124 ? 30.184 28.333 30.806 1.00 25.95 156 PHE A CA 1
ATOM 931 C C . PHE A 1 124 ? 28.759 28.091 31.272 1.00 28.75 156 PHE A C 1
ATOM 932 O O . PHE A 1 124 ? 28.093 27.164 30.802 1.00 29.88 156 PHE A O 1
ATOM 940 N N . VAL A 1 125 ? 28.289 28.930 32.183 1.00 26.12 157 VAL A N 1
ATOM 941 C CA . VAL A 1 125 ? 26.905 28.882 32.633 1.00 25.91 157 VAL A CA 1
ATOM 942 C C . VAL A 1 125 ? 26.192 30.170 32.226 1.00 30.05 157 VAL A C 1
ATOM 943 O O . VAL A 1 125 ? 26.638 31.265 32.574 1.00 29.82 157 VAL A O 1
ATOM 947 N N . ALA A 1 126 ? 25.095 30.039 31.491 1.00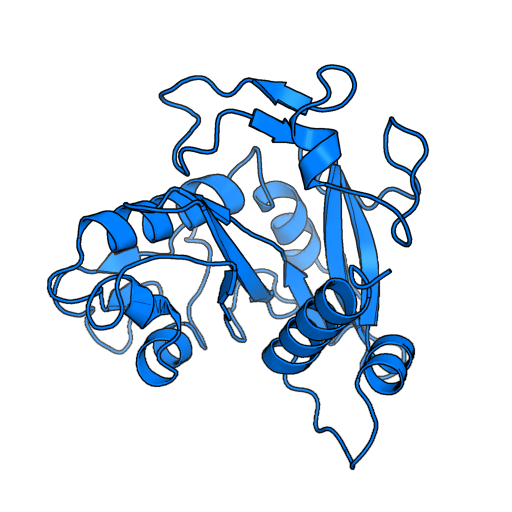 30.98 158 ALA A N 1
ATOM 948 C CA . ALA A 1 126 ? 24.309 31.198 31.076 1.00 32.00 158 ALA A CA 1
ATOM 949 C C . ALA A 1 126 ? 23.234 31.491 32.120 1.00 33.33 158 ALA A C 1
ATOM 950 O O . ALA A 1 126 ? 22.405 30.633 32.421 1.00 34.08 158 ALA A O 1
ATOM 952 N N . VAL A 1 127 ? 23.260 32.701 32.676 1.00 29.16 159 VAL A N 1
ATOM 953 C CA . VAL A 1 127 ? 22.295 33.107 33.693 1.00 32.59 159 VAL A CA 1
ATOM 954 C C . VAL A 1 127 ? 21.397 34.248 33.194 1.00 36.88 159 VAL A C 1
ATOM 955 O O . VAL A 1 127 ? 21.881 35.199 32.579 1.00 36.86 159 VAL A O 1
ATOM 959 N N . GLU A 1 128 ? 20.094 34.148 33.459 1.00 36.82 160 GLU A N 1
ATOM 960 C CA . GLU A 1 128 ? 19.151 35.217 33.124 1.00 39.37 160 GLU A CA 1
ATOM 961 C C . GLU A 1 128 ? 19.427 36.474 33.954 1.00 37.77 160 GLU A C 1
ATOM 962 O O . GLU A 1 128 ? 20.189 36.430 34.921 1.00 34.39 160 GLU A O 1
ATOM 968 N N . THR A 1 129 ? 18.806 37.595 33.593 1.00 40.49 161 THR A N 1
ATOM 969 C CA . THR A 1 129 ? 19.105 38.850 34.285 1.00 40.18 161 THR A CA 1
ATOM 970 C C . THR A 1 129 ? 18.449 38.930 35.664 1.00 42.06 161 THR A C 1
ATOM 971 O O . THR A 1 129 ? 18.515 39.966 36.323 1.00 41.35 161 THR A O 1
ATOM 975 N N . ASP A 1 130 ? 17.832 37.837 36.107 1.00 42.88 162 ASP A N 1
ATOM 976 C CA . ASP A 1 130 ? 17.377 37.740 37.491 1.00 44.35 162 ASP A CA 1
ATOM 977 C C . ASP A 1 130 ? 18.536 37.280 38.372 1.00 41.38 162 ASP A C 1
ATOM 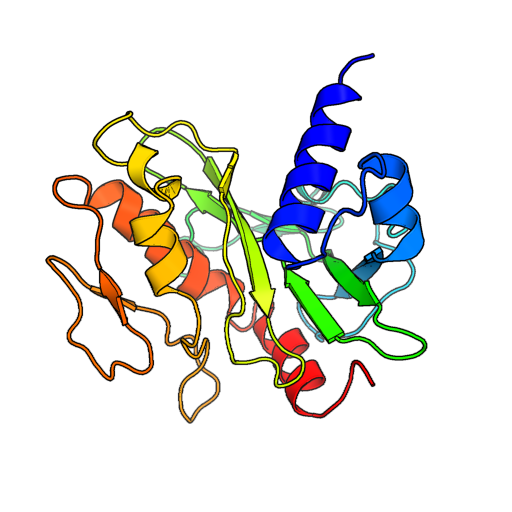978 O O . ASP A 1 130 ? 18.420 37.214 39.596 1.00 41.51 162 ASP A O 1
ATOM 983 N N . GLY A 1 131 ? 19.656 36.961 37.730 1.00 38.19 163 GLY A N 1
ATOM 984 C CA . GLY A 1 131 ? 20.846 36.516 38.427 1.00 35.02 163 GLY A CA 1
ATOM 985 C C . GLY A 1 131 ? 20.652 35.211 39.177 1.00 35.05 163 GLY A C 1
ATOM 986 O O . GLY A 1 131 ? 21.367 34.934 40.140 1.00 34.88 163 GLY A O 1
ATOM 987 N N . ASN A 1 132 ? 19.696 34.401 38.732 1.00 35.14 164 ASN A N 1
ATOM 988 C CA . ASN A 1 132 ? 19.351 33.186 39.461 1.00 31.49 164 ASN A CA 1
ATOM 989 C C . ASN A 1 132 ? 18.999 32.000 38.568 1.00 31.56 164 ASN A C 1
ATOM 990 O O . ASN A 1 132 ? 19.407 30.876 38.841 1.00 32.06 164 ASN A O 1
ATOM 995 N N . THR A 1 133 ? 18.235 32.258 37.510 1.00 34.68 165 THR A N 1
ATOM 996 C CA . THR A 1 133 ? 17.757 31.196 36.629 1.00 37.08 165 THR A CA 1
ATOM 997 C C . THR A 1 133 ? 18.796 30.823 35.577 1.00 36.12 165 THR A C 1
ATOM 998 O O . THR A 1 133 ? 19.295 31.680 34.848 1.00 36.53 165 THR A O 1
ATOM 1002 N N . VAL A 1 134 ? 19.120 29.537 35.500 1.00 34.61 166 VAL A N 1
ATOM 1003 C CA . VAL A 1 134 ? 20.075 29.055 34.510 1.00 33.04 166 VAL A CA 1
ATOM 1004 C C . VAL A 1 134 ? 19.409 28.956 33.135 1.00 34.75 166 VAL A C 1
ATOM 1005 O O . VAL A 1 134 ? 18.286 28.458 33.007 1.00 33.94 166 VAL A O 1
ATOM 1009 N N . SER A 1 135 ? 20.094 29.469 32.114 1.00 36.00 167 SER A N 1
ATOM 1010 C CA . SER A 1 135 ? 19.591 29.449 30.745 1.00 36.96 167 SER A CA 1
ATOM 1011 C C . SER A 1 135 ? 20.236 28.309 29.962 1.00 37.03 167 SER A C 1
ATOM 1012 O O . SER A 1 135 ? 19.672 27.807 28.981 1.00 39.44 167 SER A O 1
ATOM 1015 N N . GLY A 1 136 ? 21.422 27.906 30.404 1.00 34.21 168 GLY A N 1
ATOM 1016 C CA . GLY A 1 136 ? 22.139 26.819 29.768 1.00 36.61 168 GLY A CA 1
ATOM 1017 C C . GLY A 1 136 ? 23.530 26.638 30.342 1.00 35.42 168 GLY A C 1
ATOM 1018 O O . GLY A 1 136 ? 24.052 27.511 31.038 1.00 37.30 168 GLY A O 1
ATOM 1019 N N . ILE A 1 137 ? 24.130 25.491 30.049 1.00 35.62 169 ILE A N 1
ATOM 1020 C CA . ILE A 1 137 ? 25.488 25.194 30.481 1.00 32.86 169 ILE A CA 1
ATOM 1021 C C . ILE A 1 137 ? 26.203 24.412 29.386 1.00 33.80 169 ILE A C 1
ATOM 1022 O O . ILE A 1 137 ? 25.584 23.619 28.677 1.00 35.97 169 ILE A O 1
ATOM 1027 N N A THR A 1 138 ? 27.500 24.638 29.245 0.76 31.35 170 THR A N 1
ATOM 1028 N N B THR A 1 138 ? 27.501 24.665 29.227 0.24 31.84 170 THR A N 1
ATOM 1029 C CA A THR A 1 138 ? 28.289 23.853 28.321 0.76 32.92 170 THR A CA 1
ATOM 1030 C CA B THR A 1 138 ? 28.334 23.930 28.276 0.24 33.56 170 THR A CA 1
ATOM 1031 C C A THR A 1 138 ? 29.706 23.735 28.867 0.76 32.94 170 THR A C 1
ATOM 1032 C C B THR A 1 138 ? 29.741 23.756 28.834 0.24 32.72 170 THR A C 1
ATOM 1033 O O A THR A 1 138 ? 30.261 24.689 29.404 0.76 32.77 170 THR A O 1
ATOM 1034 O O B THR A 1 138 ? 30.345 24.716 29.308 0.24 32.44 170 THR A O 1
ATOM 1041 N N . TYR A 1 139 ? 30.266 22.536 28.779 1.00 32.82 171 TYR A N 1
ATOM 1042 C CA . TYR A 1 139 ? 31.641 22.308 29.186 1.00 31.28 171 TYR A CA 1
ATOM 1043 C C . TYR A 1 139 ? 32.551 22.512 27.986 1.00 36.03 171 TYR A C 1
ATOM 1044 O O . TYR A 1 139 ? 32.381 21.869 26.952 1.00 41.07 171 TYR A O 1
ATOM 1053 N N . TYR A 1 140 ? 33.495 23.439 28.101 1.00 35.18 172 TYR A N 1
ATOM 1054 C CA . TYR A 1 140 ? 34.313 23.776 26.943 1.00 38.44 172 TYR A CA 1
ATOM 1055 C C . TYR A 1 140 ? 35.723 23.219 27.046 1.00 38.17 172 TYR A C 1
ATOM 1056 O O . TYR A 1 140 ? 36.489 23.269 26.085 1.00 37.96 172 TYR A O 1
ATOM 1065 N N . GLU A 1 141 ? 36.057 22.673 28.208 1.00 34.84 173 GLU A N 1
ATOM 1066 C CA . GLU A 1 141 ? 37.312 21.953 28.364 1.00 35.17 173 GLU A CA 1
ATOM 1067 C C . GLU A 1 141 ? 37.204 20.934 29.488 1.00 33.53 173 GLU A C 1
ATOM 1068 O O . GLU A 1 141 ? 37.058 21.290 30.656 1.00 30.83 173 GLU A O 1
ATOM 1074 N N . GLN A 1 142 ? 37.266 19.659 29.124 1.00 33.00 174 GLN A N 1
ATOM 1075 C CA . GLN A 1 142 ? 37.317 18.593 30.112 1.00 31.09 174 GLN A CA 1
ATOM 1076 C C . GLN A 1 142 ? 37.958 17.357 29.498 1.00 31.47 174 GLN A C 1
ATOM 1077 O O . GLN A 1 142 ? 37.949 17.182 28.271 1.00 35.60 174 GLN A O 1
ATOM 1083 N N . GLY A 1 143 ? 38.522 16.512 30.355 1.00 33.29 175 GLY A N 1
ATOM 1084 C CA . GLY A 1 143 ? 39.203 15.315 29.899 1.00 35.71 175 GLY A CA 1
ATOM 1085 C C . GLY A 1 143 ? 38.800 14.092 30.697 1.00 36.00 175 GLY A C 1
ATOM 1086 O O . GLY A 1 143 ? 39.622 13.214 30.961 1.00 38.43 175 GLY A O 1
ATOM 1087 N N . GLU A 1 144 ? 37.531 14.032 31.087 1.00 32.18 176 GLU A N 1
ATOM 1088 C CA . GLU A 1 144 ? 37.018 12.867 31.799 1.00 31.54 176 GLU A CA 1
ATOM 1089 C C . GLU A 1 144 ? 36.735 11.745 30.802 1.00 32.45 176 GLU A C 1
ATOM 1090 O O . GLU A 1 144 ? 36.684 11.974 29.596 1.00 34.88 176 GLU A O 1
ATOM 1096 N N . THR A 1 145 ? 36.551 10.532 31.310 1.00 31.49 177 THR A N 1
ATOM 1097 C CA . THR A 1 145 ? 36.392 9.366 30.449 1.00 33.12 177 THR A CA 1
ATOM 1098 C C . THR A 1 145 ? 35.066 9.365 29.697 1.00 33.40 177 THR A C 1
ATOM 1099 O O . THR A 1 145 ? 34.006 9.494 30.311 1.00 35.78 177 THR A O 1
ATOM 1103 N N . PRO A 1 146 ? 35.122 9.218 28.365 1.00 37.19 178 PRO A N 1
ATOM 1104 C CA . PRO A 1 146 ? 33.898 9.085 27.569 1.00 39.70 178 PRO A CA 1
ATOM 1105 C C . PRO A 1 146 ? 33.027 7.957 28.111 1.00 41.59 178 PRO A C 1
ATOM 1106 O O . PRO A 1 146 ? 33.539 6.873 28.398 1.00 41.43 178 PRO A O 1
ATOM 1110 N N . GLY A 1 147 ? 31.736 8.217 28.278 1.00 40.76 179 GLY A N 1
ATOM 1111 C CA . GLY A 1 147 ? 30.829 7.204 28.779 1.00 41.78 179 GLY A CA 1
ATOM 1112 C C . GLY A 1 147 ? 30.655 7.251 30.285 1.00 43.63 179 GLY A C 1
ATOM 1113 O O . GLY A 1 147 ? 29.699 6.705 30.833 1.00 44.76 179 GLY A O 1
ATOM 1114 N N . LEU A 1 148 ? 31.591 7.900 30.966 1.00 38.14 180 LEU A N 1
ATOM 1115 C CA . LEU A 1 148 ? 31.456 8.102 32.398 1.00 37.00 180 LEU A CA 1
ATOM 1116 C C . LEU A 1 148 ? 31.436 9.601 32.678 1.00 34.69 180 LEU A C 1
ATOM 1117 O O . LEU A 1 148 ? 30.413 10.249 32.471 1.00 34.57 180 LEU A O 1
ATOM 1122 N N . GLY A 1 149 ? 32.561 10.152 33.126 1.00 33.51 181 GLY A N 1
ATOM 1123 C CA . GLY A 1 149 ? 32.643 11.569 33.428 1.00 29.36 181 GLY A CA 1
ATOM 1124 C C . GLY A 1 149 ? 32.521 12.453 32.200 1.00 31.50 181 GLY A C 1
ATOM 1125 O O . GLY A 1 149 ? 32.103 13.605 32.298 1.00 32.30 181 GLY A O 1
ATOM 1126 N N . GLY A 1 150 ? 32.881 11.912 31.039 1.00 33.87 182 GLY A N 1
ATOM 1127 C CA . GLY A 1 150 ? 32.805 12.658 29.795 1.00 34.58 182 GLY A CA 1
ATOM 1128 C C . GLY A 1 150 ? 31.379 13.043 29.448 1.00 36.11 182 GLY A C 1
ATOM 1129 O O . GLY A 1 150 ? 31.140 13.852 28.547 1.00 35.91 182 GLY A O 1
ATOM 1130 N N . GLU A 1 151 ? 30.430 12.466 30.180 1.00 35.55 183 GLU A N 1
ATOM 1131 C CA . GLU A 1 151 ? 29.015 12.692 29.939 1.00 37.37 183 GLU A CA 1
ATOM 1132 C C . GLU A 1 151 ? 28.550 14.077 30.376 1.00 37.10 183 GLU A C 1
ATOM 1133 O O . GLU A 1 151 ? 27.374 14.406 30.231 1.00 38.50 183 GLU A O 1
ATOM 1139 N N . VAL A 1 152 ? 29.462 14.895 30.898 1.00 34.00 184 VAL A N 1
ATOM 1140 C CA . VAL A 1 152 ? 29.123 16.287 31.185 1.00 34.72 184 VAL A CA 1
ATOM 1141 C C . VAL A 1 152 ? 28.875 17.041 29.879 1.00 36.52 184 VAL A C 1
ATOM 1142 O O . VAL A 1 152 ? 28.305 18.130 29.881 1.00 38.03 184 VAL A O 1
ATOM 1146 N N . GLU A 1 153 ? 29.296 16.454 28.762 1.00 37.27 185 GLU A N 1
ATOM 1147 C CA . GLU A 1 153 ? 29.072 17.061 27.450 1.00 43.50 185 GLU A CA 1
ATOM 1148 C C . GLU A 1 153 ? 27.781 16.586 26.793 1.00 46.12 185 GLU A C 1
ATOM 1149 O O . GLU A 1 153 ? 27.378 17.106 25.756 1.00 48.33 185 GLU A O 1
ATOM 1155 N N . ASN A 1 154 ? 27.138 15.595 27.402 1.00 43.50 186 ASN A N 1
ATOM 1156 C CA A ASN A 1 154 ? 25.880 15.060 26.890 0.47 43.85 186 ASN A CA 1
ATOM 1157 C CA B ASN A 1 154 ? 25.882 15.062 26.887 0.53 43.84 186 ASN A CA 1
ATOM 1158 C C . ASN A 1 154 ? 24.781 16.119 26.906 1.00 41.42 186 ASN A C 1
ATOM 1159 O O . ASN A 1 154 ? 24.483 16.702 27.956 1.00 37.08 186 ASN A O 1
ATOM 1168 N N . PRO A 1 155 ? 24.171 16.376 25.736 1.00 43.23 187 PRO A N 1
ATOM 1169 C CA . PRO A 1 155 ? 23.112 17.381 25.613 1.00 44.84 187 PRO A CA 1
ATOM 1170 C C . PRO A 1 155 ? 21.939 17.133 26.558 1.00 42.99 187 PRO A C 1
ATOM 1171 O O . PRO A 1 155 ? 21.344 18.091 27.048 1.00 41.11 187 PRO A O 1
ATOM 1175 N N . ALA A 1 156 ? 21.618 15.869 26.813 1.00 43.49 188 ALA A N 1
ATOM 1176 C CA . ALA A 1 156 ? 20.486 15.538 27.673 1.00 43.18 188 ALA A CA 1
ATOM 1177 C C . ALA A 1 156 ? 20.774 15.879 29.132 1.00 42.70 188 ALA A C 1
ATOM 1178 O O . ALA A 1 156 ? 19.882 16.303 29.868 1.00 45.90 188 ALA A O 1
ATOM 1180 N N . TRP A 1 157 ? 22.021 15.690 29.548 1.00 39.33 189 TRP A N 1
ATOM 1181 C CA . TRP A 1 157 ? 22.416 16.014 30.912 1.00 38.55 189 TRP A CA 1
ATOM 1182 C C . TRP A 1 157 ? 22.477 17.525 31.113 1.00 38.28 189 TRP A C 1
ATOM 1183 O O . TRP A 1 157 ? 22.067 18.044 32.151 1.00 40.27 189 TRP A O 1
ATOM 1194 N N . ARG A 1 158 ? 22.986 18.233 30.111 1.00 37.78 190 ARG A N 1
ATOM 1195 C CA . ARG A 1 158 ? 23.119 19.681 30.211 1.00 36.97 190 ARG A CA 1
ATOM 1196 C C . ARG A 1 158 ? 21.767 20.380 30.182 1.00 39.87 190 ARG A C 1
ATOM 1197 O O . ARG A 1 158 ? 21.582 21.411 30.831 1.00 41.09 190 ARG A O 1
ATOM 1205 N N . ALA A 1 159 ? 20.825 19.813 29.437 1.00 39.67 191 ALA A N 1
ATOM 1206 C CA . ALA A 1 159 ? 19.488 20.385 29.317 1.00 44.39 191 ALA A CA 1
ATOM 1207 C C . ALA A 1 159 ? 18.752 20.401 30.656 1.00 43.09 191 ALA A C 1
ATOM 1208 O O . ALA A 1 159 ? 17.822 21.185 30.854 1.00 41.61 191 ALA A O 1
ATOM 1210 N N . GLN A 1 160 ? 19.173 19.531 31.569 1.00 40.03 192 GLN A N 1
ATOM 1211 C CA . GLN A 1 160 ? 18.565 19.445 32.891 1.00 39.33 192 GLN A CA 1
ATOM 1212 C C . GLN A 1 160 ? 18.788 20.713 33.713 1.00 37.68 192 GLN A C 1
ATOM 1213 O O . GLN A 1 160 ? 18.030 20.997 34.638 1.00 40.38 192 GLN A O 1
ATOM 1219 N N . PHE A 1 161 ? 19.827 21.470 33.375 1.00 34.04 193 PHE A N 1
ATOM 1220 C CA . PHE A 1 161 ? 20.148 22.695 34.106 1.00 35.38 193 PHE A CA 1
ATOM 1221 C C . PHE A 1 161 ? 19.217 23.857 33.767 1.00 37.35 193 PHE A C 1
ATOM 1222 O O . PHE A 1 161 ? 19.073 24.796 34.555 1.00 36.63 193 PHE A O 1
ATOM 1230 N N . VAL A 1 162 ? 18.595 23.797 32.595 1.00 36.33 194 VAL A N 1
ATOM 1231 C CA . VAL A 1 162 ? 17.744 24.884 32.129 1.00 39.59 194 VAL A CA 1
ATOM 1232 C C . VAL A 1 162 ? 16.530 25.078 33.033 1.00 39.45 194 VAL A C 1
ATOM 1233 O O . VAL A 1 162 ? 15.733 24.163 33.225 1.00 39.44 194 V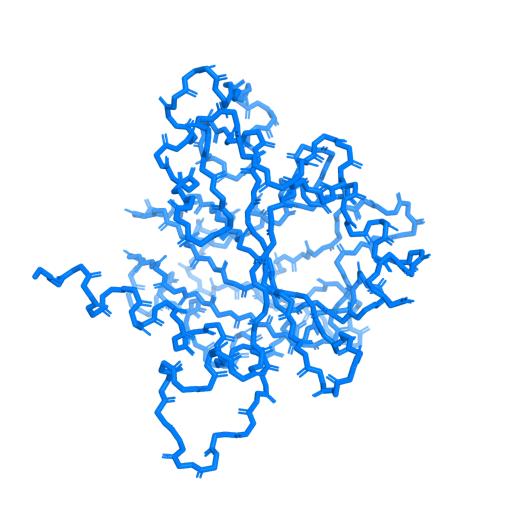AL A O 1
ATOM 1237 N N . GLY A 1 163 ? 16.402 26.273 33.600 1.00 38.67 195 GLY A N 1
ATOM 1238 C CA . GLY A 1 163 ? 15.265 26.589 34.447 1.00 39.83 195 GLY A CA 1
ATOM 1239 C C . GLY A 1 163 ? 15.555 26.404 35.927 1.00 38.07 195 GLY A C 1
ATOM 1240 O O . GLY A 1 163 ? 14.734 26.764 36.774 1.00 39.57 195 GLY A O 1
ATOM 1241 N N . LYS A 1 164 ? 16.717 25.837 36.237 1.00 34.96 196 LYS A N 1
ATOM 1242 C CA . LYS A 1 164 ? 17.122 25.629 37.624 1.00 35.03 196 LYS A CA 1
ATOM 1243 C C . LYS A 1 164 ? 17.571 26.939 38.259 1.00 34.60 196 LYS A C 1
ATOM 1244 O O . LYS A 1 164 ? 18.099 27.812 37.575 1.00 34.48 196 LYS A O 1
ATOM 1250 N N . LYS A 1 165 ? 17.362 27.069 39.567 1.00 36.11 197 LYS A N 1
ATOM 1251 C CA . LYS A 1 165 ? 17.783 28.263 40.299 1.00 34.68 197 LYS A CA 1
ATOM 1252 C C . LYS A 1 165 ? 19.124 28.026 40.990 1.00 34.28 197 LYS A C 1
ATOM 1253 O O . LYS A 1 165 ? 19.317 27.006 41.657 1.00 34.33 197 LYS A O 1
ATOM 1259 N N . LEU A 1 166 ? 20.046 28.970 40.827 1.00 29.33 198 LEU A N 1
ATOM 1260 C CA . LEU A 1 166 ? 21.391 28.848 41.381 1.00 28.58 198 LEU A CA 1
ATOM 1261 C C . LEU A 1 166 ? 21.400 28.969 42.900 1.00 32.84 198 LEU A C 1
ATOM 1262 O O . LEU A 1 166 ? 22.206 28.332 43.574 1.00 35.25 198 LEU A O 1
ATOM 1267 N N . PHE A 1 167 ? 20.493 29.783 43.430 1.00 30.29 199 PHE A N 1
ATOM 1268 C CA . PHE A 1 167 ? 20.528 30.155 44.842 1.00 29.71 199 PHE A CA 1
ATOM 1269 C C . PHE A 1 167 ? 19.264 29.753 45.587 1.00 31.94 199 PHE A C 1
ATOM 1270 O O . PHE A 1 167 ? 18.193 29.666 44.993 1.00 31.79 199 PHE A O 1
ATOM 1278 N N . ASP A 1 168 ? 19.379 29.522 46.893 1.00 33.62 200 ASP A N 1
ATOM 1279 C CA . ASP A 1 168 ? 18.185 29.289 47.693 1.00 38.57 200 ASP A CA 1
ATOM 1280 C C . ASP A 1 168 ? 17.678 30.610 48.258 1.00 40.99 200 ASP A C 1
ATOM 1281 O O . ASP A 1 168 ? 18.039 31.683 47.777 1.00 40.99 200 ASP A O 1
ATOM 1286 N N A GLU A 1 169 ? 16.866 30.511 49.302 0.49 44.04 201 GLU A N 1
ATOM 1287 N N B GLU A 1 169 ? 16.840 30.532 49.284 0.51 43.95 201 GLU A N 1
ATOM 1288 C CA A GLU A 1 169 ? 16.188 31.658 49.886 0.49 47.62 201 GLU A CA 1
ATOM 1289 C CA B GLU A 1 169 ? 16.192 31.725 49.822 0.51 47.60 201 GLU A CA 1
ATOM 1290 C C A GLU A 1 169 ? 17.175 32.631 50.528 0.49 47.72 201 GLU A C 1
ATOM 1291 C C B GLU A 1 169 ? 17.148 32.627 50.602 0.51 47.87 201 GLU A C 1
ATOM 1292 O O A GLU A 1 169 ? 16.906 33.826 50.614 0.49 49.41 201 GLU A O 1
ATOM 1293 O O B GLU A 1 169 ? 16.828 33.780 50.858 0.51 49.68 201 GLU A O 1
ATOM 1304 N N . ASN A 1 170 ? 18.322 32.116 50.963 1.00 46.27 202 ASN A N 1
ATOM 1305 C CA . ASN A 1 170 ? 19.327 32.939 51.637 1.00 45.05 202 ASN A CA 1
ATOM 1306 C C . ASN A 1 170 ? 20.442 33.381 50.701 1.00 40.23 202 ASN A C 1
ATOM 1307 O O . ASN A 1 170 ? 21.490 33.860 51.146 1.00 38.97 202 ASN A O 1
ATOM 1312 N N . HIS A 1 171 ? 20.196 33.225 49.404 1.00 36.80 203 HIS A N 1
ATOM 1313 C CA . HIS A 1 171 ? 21.181 33.495 48.360 1.00 34.63 203 HIS A CA 1
ATOM 1314 C C . HIS A 1 171 ? 22.473 32.708 48.578 1.00 33.80 203 HIS A C 1
ATOM 1315 O O . HIS A 1 171 ? 23.570 33.203 48.322 1.00 34.22 203 HIS A O 1
ATOM 1322 N N A LYS A 1 172 ? 22.311 31.473 49.042 0.55 33.87 204 LYS A N 1
ATOM 1323 N N B LYS A 1 172 ? 22.354 31.480 49.065 0.45 33.90 204 LYS A N 1
ATOM 1324 C CA A LYS A 1 172 ? 23.409 30.525 49.159 0.55 33.27 204 LYS A CA 1
ATOM 1325 C CA B LYS A 1 172 ? 23.524 30.614 49.147 0.45 32.99 204 LYS A CA 1
ATOM 1326 C C A LYS A 1 172 ? 23.348 29.557 47.985 0.55 31.12 204 LYS A C 1
ATOM 1327 C C B LYS A 1 172 ? 23.372 29.492 48.123 0.45 31.42 204 LYS A C 1
ATOM 1328 O O A LYS A 1 172 ? 22.271 29.324 47.440 0.55 31.17 204 LYS A O 1
ATOM 1329 O O B LYS A 1 172 ? 22.250 29.105 47.801 0.45 31.79 204 LYS A O 1
ATOM 1340 N N . PRO A 1 173 ? 24.502 29.003 47.580 1.00 30.36 205 PRO A N 1
ATOM 1341 C CA . PRO A 1 173 ? 24.527 28.056 46.453 1.00 28.91 205 PRO A CA 1
ATOM 1342 C C . PRO A 1 173 ? 23.582 26.876 46.654 1.00 30.63 205 PRO A C 1
ATOM 1343 O O . PRO A 1 173 ? 23.617 26.238 47.706 1.00 31.67 205 PRO A O 1
ATOM 1347 N N . ALA A 1 174 ? 22.734 26.612 45.663 1.00 30.14 206 ALA A N 1
ATOM 1348 C CA . ALA A 1 174 ? 21.653 25.646 45.835 1.00 32.65 206 ALA A CA 1
ATOM 1349 C C . ALA A 1 174 ? 21.623 24.548 44.776 1.00 32.18 206 ALA A C 1
ATOM 1350 O O . ALA A 1 174 ? 20.904 23.566 44.940 1.00 31.59 206 ALA A O 1
ATOM 1352 N N . ILE A 1 175 ? 22.382 24.707 43.696 1.00 32.07 207 ILE A N 1
ATOM 1353 C CA . ILE A 1 175 ? 22.441 23.670 42.663 1.00 31.36 207 ILE A CA 1
ATOM 1354 C C . ILE A 1 175 ? 22.908 22.348 43.272 1.00 31.77 207 ILE A C 1
ATOM 1355 O O . ILE A 1 175 ? 23.912 22.305 43.985 1.00 31.98 207 ILE A O 1
ATOM 1360 N N . LYS A 1 176 ? 22.167 21.276 43.010 1.00 34.77 208 LYS A N 1
ATOM 1361 C CA . LYS A 1 176 ? 22.528 19.964 43.537 1.00 33.17 208 LYS A CA 1
ATOM 1362 C C . LYS A 1 176 ? 22.686 18.942 42.421 1.00 34.52 208 LYS A C 1
ATOM 1363 O O . LYS A 1 176 ? 21.828 18.829 41.544 1.00 35.39 208 LYS A O 1
ATOM 1369 N N . ILE A 1 177 ? 23.798 18.215 42.455 1.00 33.53 209 ILE A N 1
ATOM 1370 C CA . ILE A 1 177 ? 23.986 17.058 41.592 1.00 35.46 209 ILE A CA 1
ATOM 1371 C C . ILE A 1 177 ? 23.436 15.856 42.345 1.00 38.50 209 ILE A C 1
ATOM 1372 O O . ILE A 1 177 ? 24.084 15.340 43.255 1.00 37.60 209 ILE A O 1
ATOM 1377 N N . VAL A 1 178 ? 22.226 15.433 41.990 1.00 40.19 210 VAL A N 1
ATOM 1378 C CA . VAL A 1 178 ? 21.522 14.417 42.765 1.00 42.89 210 VAL A CA 1
ATOM 1379 C C . VAL A 1 178 ? 21.822 13.009 42.265 1.00 46.04 210 VAL A C 1
ATOM 1380 O O . VAL A 1 178 ? 21.424 12.627 41.162 1.00 44.05 210 VAL A O 1
ATOM 1384 N N . LYS A 1 179 ? 22.527 12.249 43.099 1.00 49.25 211 LYS A N 1
ATOM 1385 C CA . LYS A 1 179 ? 22.939 10.891 42.773 1.00 54.39 211 LYS A CA 1
ATOM 1386 C C . LYS A 1 179 ? 21.747 10.012 42.406 1.00 60.13 211 LYS A C 1
ATOM 1387 O O . LYS A 1 179 ? 20.840 9.802 43.215 1.00 60.07 211 LYS A O 1
ATOM 1393 N N . GLY A 1 180 ? 21.752 9.522 41.170 1.00 64.51 212 GLY A N 1
ATOM 1394 C CA . GLY A 1 180 ? 20.744 8.588 40.706 1.00 69.24 212 GLY A CA 1
ATOM 1395 C C . GLY A 1 180 ? 19.458 9.216 40.212 1.00 71.84 212 GLY A C 1
ATOM 1396 O O . GLY A 1 180 ? 18.420 8.554 40.134 1.00 72.49 212 GLY A O 1
ATOM 1397 N N . GLY A 1 181 ? 19.526 10.498 39.875 1.00 73.86 213 GLY A N 1
ATOM 1398 C CA . GLY A 1 181 ? 18.388 11.187 39.302 1.00 76.73 213 GLY A CA 1
ATOM 1399 C C . GLY A 1 181 ? 17.635 12.040 40.299 1.00 80.34 213 GLY A C 1
ATOM 1400 O O . GLY A 1 181 ? 17.061 11.533 41.263 1.00 82.62 213 GLY A O 1
ATOM 1401 N N . ALA A 1 182 ? 17.643 13.347 40.064 1.00 82.31 214 ALA A N 1
ATOM 1402 C CA . ALA A 1 182 ? 16.852 14.273 40.859 1.00 85.64 214 ALA A CA 1
ATOM 1403 C C . ALA A 1 182 ? 15.372 13.986 40.639 1.00 91.10 214 ALA A C 1
ATOM 1404 O O . ALA A 1 182 ? 15.006 13.304 39.681 1.00 93.44 214 ALA A O 1
ATOM 1406 N N . PRO A 1 183 ? 14.507 14.493 41.529 1.00 94.35 215 PRO A N 1
ATOM 1407 C CA . PRO A 1 183 ? 13.080 14.384 41.213 1.00 99.26 215 PRO A CA 1
ATOM 1408 C C . PRO A 1 183 ? 12.718 15.324 40.068 1.00 102.25 215 PRO A C 1
ATOM 1409 O O . PRO A 1 183 ? 13.607 15.865 39.411 1.00 102.96 215 PRO A O 1
ATOM 1413 N N . GLU A 1 184 ? 11.431 15.523 39.820 1.00 106.14 216 GLU A N 1
ATOM 1414 C CA . GLU A 1 184 ? 11.040 16.535 38.854 1.00 106.86 216 GLU A CA 1
ATOM 1415 C C . GLU A 1 184 ? 10.147 17.586 39.496 1.00 107.71 216 GLU A C 1
ATOM 1416 O O . GLU A 1 184 ? 9.631 17.390 40.597 1.00 110.30 216 GLU A O 1
ATOM 1422 N N . GLY A 1 185 ? 9.983 18.709 38.804 1.00 104.19 217 GLY A N 1
ATOM 1423 C CA . GLY A 1 185 ? 9.440 19.902 39.422 1.00 101.21 217 GLY A CA 1
ATOM 1424 C C . GLY A 1 185 ? 10.466 20.372 40.434 1.00 95.15 217 GLY A C 1
ATOM 1425 O O . GLY A 1 185 ? 10.143 21.044 41.414 1.00 95.61 217 GLY A O 1
ATOM 1426 N N . SER A 1 186 ? 11.719 20.003 40.180 1.00 84.88 218 SER A N 1
ATOM 1427 C CA . SER A 1 186 ? 12.818 20.282 41.090 1.00 72.84 218 SER A CA 1
ATOM 1428 C C . SER A 1 186 ? 13.396 21.659 40.832 1.00 64.54 218 SER A C 1
ATOM 1429 O O . SER A 1 186 ? 13.745 21.996 39.702 1.00 61.64 218 SER A O 1
ATOM 1432 N N . GLU A 1 187 ? 13.502 22.447 41.893 1.00 60.40 219 GLU A N 1
ATOM 1433 C CA . GLU A 1 187 ? 13.984 23.815 41.801 1.00 56.72 219 GLU A CA 1
ATOM 1434 C C . GLU A 1 187 ? 15.485 23.873 41.516 1.00 49.44 219 GLU A C 1
ATOM 1435 O O . GLU A 1 187 ? 15.949 24.730 40.760 1.00 46.19 219 GLU A O 1
ATOM 1441 N N . HIS A 1 188 ? 16.237 22.947 42.107 1.00 43.81 220 HIS A N 1
ATOM 1442 C CA . HIS A 1 188 ? 17.697 23.048 42.135 1.00 39.86 220 HIS A CA 1
ATOM 1443 C C . HIS A 1 188 ? 18.459 21.813 41.659 1.00 39.36 220 HIS A C 1
ATOM 1444 O O . HIS A 1 188 ? 19.667 21.882 41.435 1.00 34.84 220 HIS A O 1
ATOM 1451 N N . GLY A 1 189 ? 17.768 20.687 41.527 1.00 41.78 221 GLY A N 1
ATOM 1452 C CA . GLY A 1 189 ? 18.441 19.417 41.316 1.00 41.06 221 GLY A CA 1
ATOM 1453 C C . GLY A 1 189 ? 18.542 18.924 39.884 1.00 38.57 221 GLY A C 1
ATOM 1454 O O . GLY A 1 189 ? 17.581 18.997 39.122 1.00 40.17 221 GLY A O 1
ATOM 1455 N N . VAL A 1 190 ? 19.722 18.422 39.527 1.00 36.14 222 VAL A N 1
ATOM 1456 C CA . VAL A 1 190 ? 19.940 17.752 38.249 1.00 38.83 222 VAL A CA 1
ATOM 1457 C C . VAL A 1 190 ? 20.456 16.337 38.509 1.00 38.48 222 VAL A C 1
ATOM 1458 O O . VAL A 1 190 ? 20.995 16.056 39.580 1.00 36.44 222 VAL A O 1
ATOM 1462 N N . ASP A 1 191 ? 20.289 15.450 37.533 1.00 40.00 223 ASP A N 1
ATOM 1463 C CA . ASP A 1 191 ? 20.746 14.070 37.674 1.00 40.55 223 ASP A CA 1
ATOM 1464 C C . ASP A 1 191 ? 22.265 13.980 37.744 1.00 36.83 223 ASP A C 1
ATOM 1465 O O . ASP A 1 191 ? 22.968 14.675 37.016 1.00 38.26 223 ASP A O 1
ATOM 1470 N N . GLY A 1 192 ? 22.767 13.109 38.613 1.00 35.72 224 GLY A N 1
ATOM 1471 C CA . GLY A 1 192 ? 24.186 12.806 38.635 1.00 33.86 224 GLY A CA 1
ATOM 1472 C C . GLY A 1 192 ? 24.590 12.006 37.402 1.00 37.81 224 GLY A C 1
ATOM 1473 O O . GLY A 1 192 ? 23.743 11.604 36.606 1.00 41.60 224 GLY A O 1
ATOM 1474 N N . LEU A 1 193 ? 25.891 11.787 37.250 1.00 36.27 225 LEU A N 1
ATOM 1475 C CA . LEU A 1 193 ? 26.436 11.018 36.141 1.00 38.31 225 LEU A CA 1
ATOM 1476 C C . LEU A 1 193 ? 26.600 9.560 36.548 1.00 36.30 225 LEU A C 1
ATOM 1477 O O . LEU A 1 193 ? 27.507 9.236 37.312 1.00 33.65 225 LEU A O 1
ATOM 1482 N N . SER A 1 194 ? 25.725 8.689 36.047 1.00 38.88 226 SER A N 1
ATOM 1483 C CA . SER A 1 194 ? 25.731 7.285 36.454 1.00 41.21 226 SER A CA 1
ATOM 1484 C C . SER A 1 194 ? 27.107 6.652 36.252 1.00 39.49 226 SER A C 1
ATOM 1485 O O . SER A 1 194 ? 27.685 6.717 35.164 1.00 37.67 226 SER A O 1
ATOM 1488 N N . GLY A 1 195 ? 27.637 6.071 37.325 1.00 38.04 227 GLY A N 1
ATOM 1489 C CA . GLY A 1 195 ? 28.945 5.447 37.296 1.00 35.97 227 GLY A CA 1
ATOM 1490 C C . GLY A 1 195 ? 30.105 6.416 37.380 1.00 33.17 227 GLY A C 1
ATOM 1491 O O . GLY A 1 195 ? 31.263 6.007 37.312 1.00 34.54 227 GLY A O 1
ATOM 1492 N N . ALA A 1 196 ? 29.798 7.701 37.536 1.00 31.62 228 ALA A N 1
ATOM 1493 C CA . ALA A 1 196 ? 30.820 8.743 37.528 1.00 29.80 228 ALA A CA 1
ATOM 1494 C C . ALA A 1 196 ? 30.633 9.723 38.694 1.00 28.59 228 ALA A C 1
ATOM 1495 O O . ALA A 1 196 ? 30.507 10.937 38.504 1.00 28.01 228 ALA A O 1
ATOM 1497 N N . THR A 1 197 ? 30.619 9.178 39.901 1.00 27.30 229 THR A N 1
ATOM 1498 C CA . THR A 1 197 ? 30.406 9.967 41.106 1.00 25.56 229 THR A CA 1
ATOM 1499 C C . THR A 1 197 ? 31.509 10.985 41.335 1.00 27.62 229 THR A C 1
ATOM 1500 O O . THR A 1 197 ? 31.258 12.093 41.820 1.00 25.95 229 THR A O 1
ATOM 1504 N N . LEU A 1 198 ? 32.736 10.626 40.981 1.00 25.70 230 LEU A N 1
ATOM 1505 C CA . LEU A 1 198 ? 33.856 11.525 41.236 1.00 26.05 230 LEU A CA 1
ATOM 1506 C C . LEU A 1 198 ? 33.810 12.762 40.336 1.00 26.42 230 LEU A C 1
ATOM 1507 O O . LEU A 1 198 ? 34.059 13.883 40.793 1.00 25.33 230 LEU A O 1
ATOM 1512 N N . THR A 1 199 ? 33.472 12.580 39.065 1.00 26.31 231 THR A N 1
ATOM 1513 C CA . THR A 1 199 ? 33.258 13.733 38.202 1.00 25.43 231 THR A CA 1
ATOM 1514 C C . THR A 1 199 ? 32.111 14.575 38.744 1.00 25.45 231 THR A C 1
ATOM 1515 O O . THR A 1 199 ? 32.209 15.800 38.807 1.00 24.48 231 THR A O 1
ATOM 1519 N N . GLY A 1 200 ? 31.031 13.906 39.135 1.00 25.59 232 GLY A N 1
ATOM 1520 C CA . GLY A 1 200 ? 29.863 14.571 39.684 1.00 26.75 232 GLY A CA 1
ATOM 1521 C C . GLY A 1 200 ? 30.194 15.406 40.904 1.00 27.05 232 GLY A C 1
ATOM 1522 O O . GLY A 1 200 ? 29.721 16.534 41.044 1.00 25.86 232 GLY A O 1
ATOM 1523 N N . ASN A 1 201 ? 31.018 14.858 41.788 1.00 25.61 233 ASN A N 1
ATOM 1524 C CA . ASN A 1 201 ? 31.452 15.599 42.967 1.00 22.56 233 ASN A CA 1
ATOM 1525 C C . ASN A 1 201 ? 32.224 16.862 42.576 1.00 26.22 233 ASN A C 1
ATOM 1526 O O . ASN A 1 201 ? 32.092 17.903 43.223 1.00 26.40 233 ASN A O 1
ATOM 1531 N N . GLY A 1 202 ? 33.010 16.765 41.506 1.00 27.44 234 GLY A N 1
ATOM 1532 C CA . GLY A 1 202 ? 33.745 17.904 40.984 1.00 27.50 234 GLY A CA 1
ATOM 1533 C C . GLY A 1 202 ? 32.824 18.975 40.434 1.00 28.38 234 GLY A C 1
ATOM 1534 O O . GLY A 1 202 ? 33.087 20.169 40.594 1.00 27.48 234 GLY A O 1
ATOM 1535 N N . VAL A 1 203 ? 31.747 18.550 39.779 1.00 26.64 235 VAL A N 1
ATOM 1536 C CA . VAL A 1 203 ? 30.741 19.484 39.285 1.00 24.13 235 VAL A CA 1
ATOM 1537 C C . VAL A 1 203 ? 30.038 20.159 40.466 1.00 27.27 235 VAL A C 1
ATOM 1538 O O . VAL A 1 203 ? 29.827 21.370 40.467 1.00 24.87 235 VAL A O 1
ATOM 1542 N N . GLN A 1 204 ? 29.688 19.372 41.480 1.00 25.25 236 GLN A N 1
ATOM 1543 C CA . GLN A 1 204 ? 29.028 19.919 42.665 1.00 24.73 236 GLN A CA 1
ATOM 1544 C C . GLN A 1 204 ? 29.892 20.979 43.330 1.00 25.26 236 GLN A C 1
ATOM 1545 O O . GLN A 1 204 ? 29.404 22.060 43.694 1.00 26.08 236 GLN A O 1
ATOM 1551 N N . GLY A 1 205 ? 31.177 20.666 43.481 1.00 23.80 237 GLY A N 1
ATOM 1552 C CA . GLY A 1 205 ? 32.119 21.566 44.127 1.00 22.10 237 GLY A CA 1
ATOM 1553 C C . GLY A 1 205 ? 32.314 22.834 43.320 1.00 21.69 237 GLY A C 1
ATOM 1554 O O . GLY A 1 205 ? 32.482 23.918 43.864 1.00 24.30 237 GLY A O 1
ATOM 1555 N N . THR A 1 206 ? 32.290 22.678 42.005 1.00 21.88 238 THR A N 1
ATOM 1556 C CA . THR A 1 206 ? 32.342 23.792 41.082 1.00 21.68 238 THR A CA 1
ATOM 1557 C C . THR A 1 206 ? 31.267 24.830 41.413 1.00 26.53 238 THR A C 1
ATOM 1558 O O . THR A 1 206 ? 31.557 26.028 41.551 1.00 25.30 238 THR A O 1
ATOM 1562 N N . PHE A 1 207 ? 30.026 24.378 41.565 1.00 24.07 239 PHE A N 1
ATOM 1563 C CA . PHE A 1 207 ? 28.938 25.306 41.858 1.00 24.86 239 PHE A CA 1
ATOM 1564 C C . PHE A 1 207 ? 28.978 25.809 43.297 1.00 25.77 239 PHE A C 1
ATOM 1565 O O . PHE A 1 207 ? 28.682 26.971 43.552 1.00 25.23 239 PHE A O 1
ATOM 1573 N N . ASP A 1 208 ? 29.341 24.946 44.240 1.00 25.69 240 ASP A N 1
ATOM 1574 C CA . ASP A 1 208 ? 29.399 25.368 45.637 1.00 27.69 240 ASP A CA 1
ATOM 1575 C C . ASP A 1 208 ? 30.409 26.494 45.846 1.00 27.04 240 ASP A C 1
ATOM 1576 O O . ASP A 1 208 ? 30.184 27.391 46.654 1.00 30.02 240 ASP A O 1
ATOM 1581 N N . PHE A 1 209 ? 31.521 26.454 45.122 1.00 25.23 241 PHE A N 1
ATOM 1582 C CA . PHE A 1 209 ? 32.507 27.515 45.249 1.00 26.25 241 PHE A CA 1
ATOM 1583 C C . PHE A 1 209 ? 32.146 28.748 44.425 1.00 24.54 241 PHE A C 1
ATOM 1584 O O . PHE A 1 209 ? 32.181 29.875 44.929 1.00 24.56 241 PHE A O 1
ATOM 1592 N N . TRP A 1 210 ? 31.816 28.548 43.154 1.00 22.82 242 TRP A N 1
ATOM 1593 C CA . TRP A 1 210 ? 31.695 29.691 42.255 1.00 20.46 242 TRP A CA 1
ATOM 1594 C C . TRP A 1 210 ? 30.400 30.476 42.439 1.00 25.11 242 TRP A C 1
ATOM 1595 O O . TRP A 1 210 ? 30.273 31.592 41.929 1.00 26.60 242 TRP A O 1
ATOM 1606 N N . LEU A 1 211 ? 29.457 29.919 43.193 1.00 25.36 243 LEU A N 1
ATOM 1607 C CA . LEU A 1 211 ? 28.257 30.659 43.561 1.00 27.50 243 LEU A CA 1
ATOM 1608 C C . LEU A 1 211 ? 28.389 31.290 44.948 1.00 27.39 243 LEU A C 1
ATOM 1609 O O . LEU A 1 211 ? 27.475 31.981 45.412 1.00 28.48 243 LEU A O 1
ATOM 1614 N N . GLY A 1 212 ? 29.527 31.054 45.599 1.00 26.84 244 GLY A N 1
ATOM 1615 C CA . GLY A 1 212 ? 29.751 31.525 46.959 1.00 27.52 244 GLY A CA 1
ATOM 1616 C C . GLY A 1 212 ? 30.394 32.900 47.074 1.00 28.21 244 GLY A C 1
ATOM 1617 O O . GLY A 1 212 ? 30.577 33.602 46.073 1.00 26.28 244 GLY A O 1
ATOM 1618 N N . ASP A 1 213 ? 30.747 33.276 48.305 1.00 30.02 245 ASP A N 1
ATOM 1619 C CA . ASP A 1 213 ? 31.259 34.614 48.608 1.00 30.76 245 ASP A CA 1
ATOM 1620 C C . ASP A 1 213 ? 32.576 34.945 47.923 1.00 30.43 245 ASP A C 1
ATOM 1621 O O . ASP A 1 213 ? 32.900 36.120 47.724 1.00 34.05 245 ASP A O 1
ATOM 1626 N N . MET A 1 214 ? 33.346 33.916 47.593 1.00 27.98 246 MET A N 1
ATOM 1627 C CA . MET A 1 214 ? 34.633 34.107 46.941 1.00 26.45 246 MET A CA 1
ATOM 1628 C C . MET A 1 214 ? 34.510 33.990 45.431 1.00 24.63 246 MET A C 1
ATOM 1629 O O . MET A 1 214 ? 35.485 34.163 44.711 1.00 28.61 246 MET A O 1
ATOM 1634 N N . GLY A 1 215 ? 33.308 33.692 44.954 1.00 22.58 247 GLY A N 1
ATOM 1635 C CA . GLY A 1 215 ? 33.085 33.529 43.529 1.00 25.69 247 GLY A CA 1
ATOM 1636 C C . GLY A 1 215 ? 32.159 34.585 42.966 1.00 27.55 247 GLY A C 1
ATOM 1637 O O . GLY A 1 215 ? 32.352 35.781 43.200 1.00 27.82 247 GLY A O 1
ATOM 1638 N N . PHE A 1 216 ? 31.145 34.142 42.229 1.00 24.65 248 PHE A N 1
ATOM 1639 C CA . PHE A 1 216 ? 30.206 35.051 41.585 1.00 26.54 248 PHE A CA 1
ATOM 1640 C C . PHE A 1 216 ? 28.980 35.363 42.435 1.00 25.50 248 PHE A C 1
ATOM 1641 O O . PHE A 1 216 ? 28.028 35.962 41.945 1.00 27.91 248 PHE A O 1
ATOM 1649 N N . GLY A 1 217 ? 28.993 34.945 43.697 1.00 27.08 249 GLY A N 1
ATOM 1650 C CA . GLY A 1 217 ? 27.922 35.285 44.624 1.00 24.70 249 GLY A CA 1
ATOM 1651 C C . GLY A 1 217 ? 27.591 36.769 44.687 1.00 25.92 249 GLY A C 1
ATOM 1652 O O . GLY A 1 217 ? 26.466 37.173 44.383 1.00 28.76 249 GLY A O 1
ATOM 1653 N N . PRO A 1 218 ? 28.564 37.593 45.101 1.00 27.66 250 PRO A N 1
ATOM 1654 C CA . PRO A 1 218 ? 28.375 39.046 45.184 1.00 27.91 250 PRO A CA 1
ATOM 1655 C C . PRO A 1 218 ? 27.932 39.657 43.851 1.00 28.13 250 PRO A C 1
ATOM 1656 O O . PRO A 1 218 ? 27.074 40.544 43.836 1.00 32.70 250 PRO A O 1
ATOM 1660 N N . PHE A 1 219 ? 28.508 39.177 42.753 1.00 27.82 251 PHE A N 1
ATOM 1661 C CA . PHE A 1 219 ? 28.155 39.658 41.418 1.00 27.88 251 PHE A CA 1
ATOM 1662 C C . PHE A 1 219 ? 26.712 39.343 41.048 1.00 26.80 251 PHE A C 1
ATOM 1663 O O . PHE A 1 219 ? 25.981 40.213 40.579 1.00 28.58 251 PHE A O 1
ATOM 1671 N N . LEU A 1 220 ? 26.303 38.095 41.249 1.00 29.09 252 LEU A N 1
ATOM 1672 C CA . LEU A 1 220 ? 24.965 37.690 40.840 1.00 31.20 252 LEU A CA 1
ATOM 1673 C C . LEU A 1 220 ? 23.905 38.357 41.712 1.00 33.88 252 LEU A C 1
ATOM 1674 O O . LEU A 1 220 ? 22.770 38.553 41.278 1.00 35.38 252 LEU A O 1
ATOM 1679 N N . ALA A 1 221 ? 24.283 38.729 42.931 1.00 34.23 253 ALA A N 1
ATOM 1680 C CA . ALA A 1 221 ? 23.394 39.500 43.791 1.00 33.14 253 ALA A CA 1
ATOM 1681 C C . ALA A 1 221 ? 23.137 40.875 43.180 1.00 33.60 253 ALA A C 1
ATOM 1682 O O . ALA A 1 221 ? 22.016 41.386 43.215 1.00 34.87 253 ALA A O 1
ATOM 1684 N N . LYS A 1 222 ? 24.183 41.470 42.615 1.00 32.91 254 LYS A N 1
ATOM 1685 C CA . LYS A 1 222 ? 24.061 42.782 41.991 1.00 36.14 254 LYS A CA 1
ATOM 1686 C C . LYS A 1 222 ? 23.277 42.689 40.685 1.00 38.08 254 LYS A C 1
ATOM 1687 O O . LYS A 1 222 ? 22.582 43.635 40.300 1.00 38.95 254 LYS A O 1
ATOM 1693 N N . VAL A 1 223 ? 23.385 41.541 40.017 1.00 37.39 255 VAL A N 1
ATOM 1694 C CA . VAL A 1 223 ? 22.594 41.268 38.818 1.00 39.09 255 VAL A CA 1
ATOM 1695 C C . VAL A 1 223 ? 21.114 41.176 39.179 1.00 41.96 255 VAL A C 1
ATOM 1696 O O . VAL A 1 223 ? 20.262 41.788 38.534 1.00 43.80 255 VAL A O 1
ATOM 1700 N N . ARG A 1 224 ? 20.828 40.411 40.228 1.00 40.61 256 ARG A N 1
ATOM 1701 C CA . ARG A 1 224 ? 19.479 40.260 40.757 1.00 43.12 256 ARG A CA 1
ATOM 1702 C C . ARG A 1 224 ? 18.835 41.607 41.065 1.00 44.74 256 ARG A C 1
ATOM 1703 O O . ARG A 1 224 ? 17.639 41.801 40.845 1.00 44.22 256 ARG A O 1
ATOM 1711 N N . ASP A 1 225 ? 19.636 42.542 41.564 1.00 46.77 257 ASP A N 1
ATOM 1712 C CA . ASP A 1 225 ? 19.132 43.866 41.912 1.00 51.44 257 ASP A CA 1
ATOM 1713 C C . ASP A 1 225 ? 19.194 44.830 40.725 1.00 54.67 257 ASP A C 1
ATOM 1714 O O . ASP A 1 225 ? 19.095 46.046 40.896 1.00 55.18 257 ASP A O 1
ATOM 1719 N N . GLY A 1 226 ? 19.359 44.275 39.525 1.00 55.48 258 GLY A N 1
ATOM 1720 C CA . GLY A 1 226 ? 19.253 45.038 38.292 1.00 58.61 258 GLY A CA 1
ATOM 1721 C C . GLY A 1 226 ? 20.529 45.693 37.796 1.00 59.52 258 GLY A C 1
ATOM 1722 O O . GLY A 1 226 ? 20.478 46.661 37.036 1.00 60.26 258 GLY A O 1
ATOM 1723 N N . GLY A 1 227 ? 21.674 45.158 38.205 1.00 58.05 259 GLY A N 1
ATOM 1724 C CA . GLY A 1 227 ? 22.957 45.754 37.876 1.00 59.52 259 GLY A CA 1
ATOM 1725 C C . GLY A 1 227 ? 23.357 45.690 36.412 1.00 63.22 259 GLY A C 1
ATOM 1726 O O . GLY A 1 227 ? 24.301 46.363 35.998 1.00 62.01 259 GLY A O 1
ATOM 1727 N N . LEU A 1 228 ? 22.650 44.884 35.627 1.00 67.52 260 LEU A N 1
ATOM 1728 C CA . LEU A 1 228 ? 22.971 44.741 34.210 1.00 73.31 260 LEU A CA 1
ATOM 1729 C C . LEU A 1 228 ? 22.262 45.799 33.368 1.00 87.14 260 LEU A C 1
ATOM 1730 O O . LEU A 1 228 ? 22.887 46.475 32.550 1.00 91.99 260 LEU A O 1
ATOM 1735 N N A ASN A 1 229 ? 20.952 45.904 33.585 0.28 56.08 261 ASN A N 1
ATOM 1736 N N B ASN A 1 229 ? 20.958 45.965 33.554 0.72 56.38 261 ASN A N 1
ATOM 1737 C CA A ASN A 1 229 ? 20.106 46.898 32.938 0.28 58.04 261 ASN A CA 1
ATOM 1738 C CA B ASN A 1 229 ? 20.236 46.959 32.764 0.72 57.67 261 ASN A CA 1
ATOM 1739 C C A ASN A 1 229 ? 19.398 47.761 33.976 0.28 58.25 261 ASN A C 1
ATOM 1740 C C B ASN A 1 229 ? 19.797 48.165 33.588 0.72 58.09 261 ASN A C 1
ATOM 1741 O O A ASN A 1 229 ? 18.484 47.296 34.660 0.28 58.81 261 ASN A O 1
ATOM 1742 O O B ASN A 1 229 ? 20.263 49.283 33.360 0.72 58.57 261 ASN A O 1
#

Nearest PDB structures (foldseek):
  4xa7-assembly1_A  TM=1.004E+00  e=2.418E-48  Vibrio harveyi CAIM 1792
  4u9s-assembly1_C  TM=9.776E-01  e=1.415E-37  Vibrio cholerae
  7xk5-assembly1_C  TM=9.629E-01  e=6.842E-37  Vibrio cholerae O395
  4xhf-assembly3_C  TM=9.178E-01  e=8.821E-24  Shewanella oneidensis MR-1
  3lwx-assembly1_A  TM=8.519E-01  e=3.588E-13  Parabacteroides distasonis ATCC 8503

Sequence (226 aa):
QQKANAVLDKQSKIIEVAGIDAEGKKVPELFAEYIEPRLVDFKTGDFVEKAEDGSTAANYDQRKAAKDPAESIKLTADDEDKAKILRRANTGIVYLVKSGDDISKVIIPVVHGNGLWSMMYAFVAVETDGNTVSGITTYYEQGETPGLGGEVENNPAWRAQFVGKKLFDEENHKKPAIKIVKGGAPEGSEHGVDGLSGATLTGNGVQGTFDFWLGDMGFGPFLAKVRDGGLNN

Solvent-accessible surface area: 10796 Å² total; per-residue (Å²): 173,136,117,39,100,65,68,60,70,70,33,37,49,1,11,89,13,3,61,32,81,60,132,77,70,59,39,74,91,4,26,85,85,44,11,66,39,62,1,0,34,0,168,65,3,65,62,47,135,124,8,111,69,42,20,48,23,100,107,21,72,30,98,155,0,18,170,50,106,64,8,10,61,118,4,77,82,132,68,6,114,1,114,16,118,58,15,2,47,13,0,18,0,17,4,5,26,77,63,109,85,22,42,39,0,0,1,15,3,32,0,58,12,84,171,24,57,0,27,0,1,0,0,0,57,52,59,1,37,22,2,25,10,4,2,2,34,78,35,44,7,56,118,53,83,2,10,68,0,82,48,92,68,11,46,62,56,0,82,42,27,62,0,8,51,152,114,41,105,34,8,1,101,19,45,143,85,34,17,95,162,84,26,101,32,7,0,43,18,14,108,70,8,65,108,5,6,72,7,0,34,5,0,3,35,6,2,3,16,108,55,0,0,5,28,4,0,22,90,2,120,106,40,49,26,98

B-factor: mean 41.84, std 17.24, range [20.46, 118.76]

Foldseek 3Di:
DPVVVLVQLVLVQVCVQQPDDDPVDGSVVQCVVWKDKFKAQLQQLDTDQAAPVGDGRVDDDQVVQFPDPSFKDADDPVLQQLAPRIGGRMAMKIFTDDDPATAWIKGWWWGAFDPGIWIKIWIGGLLLWFTQWMATSDDDDDPLFLVCSHPPVQGVQRGGATQADPVQAGQADADEPADDPPDRHYGHHGVVRVRSRSSVVSRSNNQSDSSHNVSNSVCSSVPVRD